Protein AF-A0A444WSZ4-F1 (afdb_monomer)

Mean predicted aligned error: 4.15 Å

Solvent-accessible surface area (backbone atoms only — not comparable to full-atom values): 16145 Å² total; per-residue (Å²): 95,62,51,36,8,45,66,21,65,94,57,74,26,43,64,73,84,38,78,19,34,27,55,51,40,69,52,50,44,38,52,78,72,63,44,93,48,74,51,36,47,55,89,43,96,71,46,46,79,76,51,47,77,52,33,65,36,58,83,41,76,51,19,6,58,45,83,70,22,17,71,91,50,80,92,46,42,26,46,66,55,33,51,52,52,46,52,54,50,54,56,48,39,26,72,76,57,34,64,67,53,29,46,47,42,36,42,61,71,40,73,48,78,44,81,57,41,56,26,35,40,59,47,29,62,63,27,78,81,77,22,52,69,56,50,75,76,41,53,72,67,58,50,44,50,51,45,53,57,51,43,51,53,54,55,50,56,44,40,76,69,44,46,20,35,36,41,39,35,44,36,44,49,59,9,47,28,23,27,42,18,40,79,67,72,47,56,81,91,45,55,39,64,69,51,31,51,51,28,53,54,42,37,53,55,47,54,53,49,41,51,52,46,42,78,71,34,90,84,37,44,56,24,42,31,36,40,25,63,51,49,47,49,43,38,75,45,20,60,84,76,68,27,80,36,38,40,47,22,28,24,1,40,78,38,76,41,63,58,4,15,73,46,79,62,36,60,84,41,35,72,51,94,61,50,76,25,22,35,23,23,24,21,78,29,48,8,30,51,37,25,54,57,52,29,48,36,37,42,72,34,54,64,85,39,9,24,89,50,18,51,52,61,60,62,73,104

pLDDT: mean 92.72, std 8.96, range [54.28, 98.94]

Sequence (317 aa):
MTPNGIDFKASGGNPTGRFTNGRTISDIVGEELGQPNYAVPFLAPNATGKAILSGVNYASGGGGILNATGNIFVNRLGMDIQIDYFNITRKEIDKLLGKSNGRELIMKRSIFSISVGSNDFLNNYLLPLVSVGARVNQSPDAFVDEMINHFRIQLTRLYEMDARKFVVSNVGPIGCIPYQRAINQLNEDECSDLANKLAVQYNGRLKDLLAELNDNLPGANFVLANVYDLVMELITNYAKYGLRTGSSACCGFGGQSQLAGIIPCGPTSSLCSDRYKHVFWDAYHPSEAANLILAKQLLDGDNRYVSPFNVRQLSAL

Structure (mmCIF, N/CA/C/O backbone):
data_AF-A0A444WSZ4-F1
#
_entry.id   AF-A0A444WSZ4-F1
#
loop_
_atom_site.group_PDB
_atom_site.id
_atom_site.type_symbol
_atom_site.label_atom_id
_atom_site.label_alt_id
_atom_site.label_comp_id
_atom_site.label_asym_id
_atom_site.label_entity_id
_atom_site.label_seq_id
_atom_site.pdbx_PDB_ins_code
_atom_site.Cartn_x
_atom_site.Cartn_y
_atom_site.Cartn_z
_atom_site.occupancy
_atom_site.B_iso_or_equiv
_atom_site.auth_seq_id
_atom_site.auth_comp_id
_atom_site.auth_asym_id
_atom_site.auth_atom_id
_atom_site.pdbx_PDB_model_num
ATOM 1 N N . MET A 1 1 ? -6.076 15.546 -20.524 1.00 59.09 1 MET A N 1
ATOM 2 C CA . MET A 1 1 ? -6.984 14.716 -19.700 1.00 59.09 1 MET A CA 1
ATOM 3 C C . MET A 1 1 ? -6.192 14.239 -18.508 1.00 59.09 1 MET A C 1
ATOM 5 O O . MET A 1 1 ? -5.069 13.814 -18.704 1.00 59.09 1 MET A O 1
ATOM 9 N N . THR A 1 2 ? -6.707 14.360 -17.297 1.00 80.38 2 THR A N 1
ATOM 10 C CA . THR A 1 2 ? -6.052 13.861 -16.083 1.00 80.38 2 THR A CA 1
ATOM 11 C C . THR A 1 2 ? -6.239 12.339 -16.015 1.00 80.38 2 THR A C 1
ATOM 13 O O . THR A 1 2 ? -7.363 11.875 -15.858 1.00 80.38 2 THR A O 1
ATOM 16 N N . PRO A 1 3 ? -5.170 11.555 -16.212 1.00 84.62 3 PRO A N 1
ATOM 17 C CA . PRO A 1 3 ? -5.288 10.139 -16.581 1.00 84.62 3 PRO A CA 1
ATOM 18 C C . PRO A 1 3 ? -5.644 9.225 -15.395 1.00 84.62 3 PRO A C 1
ATOM 20 O O . PRO A 1 3 ? -6.325 8.216 -15.546 1.00 84.62 3 PRO A O 1
ATOM 23 N N . ASN A 1 4 ? -5.218 9.603 -14.198 1.00 90.00 4 ASN A N 1
ATOM 24 C CA . ASN A 1 4 ? -5.410 8.851 -12.966 1.00 90.00 4 ASN A CA 1
ATOM 25 C C . ASN A 1 4 ? -6.881 8.848 -12.518 1.00 90.00 4 ASN A C 1
ATOM 27 O O . ASN A 1 4 ? -7.433 9.901 -12.192 1.00 90.00 4 ASN A O 1
ATOM 31 N N . GLY A 1 5 ? -7.500 7.665 -12.485 1.00 91.81 5 GLY A N 1
ATOM 32 C CA . GLY A 1 5 ? -8.922 7.468 -12.181 1.00 91.81 5 GLY A CA 1
ATOM 33 C C . GLY A 1 5 ? -9.874 7.585 -13.380 1.00 91.81 5 GLY A C 1
ATOM 34 O O . GLY A 1 5 ? -11.084 7.622 -13.175 1.00 91.81 5 GLY A O 1
ATOM 35 N N . ILE A 1 6 ? -9.365 7.625 -14.616 1.00 91.88 6 ILE A N 1
ATOM 36 C CA . ILE A 1 6 ? -10.172 7.728 -15.847 1.00 91.88 6 ILE A CA 1
ATOM 37 C C . ILE A 1 6 ? -11.256 6.643 -15.997 1.00 91.88 6 ILE A C 1
ATOM 39 O O . ILE A 1 6 ? -12.331 6.914 -16.525 1.00 91.88 6 ILE A O 1
ATOM 43 N N . ASP A 1 7 ? -10.994 5.428 -15.520 1.00 93.88 7 ASP A N 1
ATOM 44 C CA . ASP A 1 7 ? -11.919 4.291 -15.559 1.00 93.88 7 ASP A CA 1
ATOM 45 C C . ASP A 1 7 ? -12.723 4.141 -14.260 1.00 93.88 7 ASP A C 1
ATOM 47 O O . ASP A 1 7 ? -13.573 3.253 -14.140 1.00 93.88 7 ASP A O 1
ATOM 51 N N . PHE A 1 8 ? -12.493 5.010 -13.271 1.00 94.50 8 PHE A N 1
ATOM 52 C CA . PHE A 1 8 ? -13.176 4.933 -11.991 1.00 94.50 8 PHE A CA 1
ATOM 53 C C . PHE A 1 8 ? -14.619 5.437 -12.114 1.00 94.50 8 PHE A C 1
ATOM 55 O O . PHE A 1 8 ? -14.925 6.625 -12.001 1.00 94.50 8 PHE A O 1
ATOM 62 N N . LYS A 1 9 ? -15.543 4.499 -12.340 1.00 93.06 9 LYS A N 1
ATOM 63 C CA . LYS A 1 9 ? -16.964 4.795 -12.587 1.00 93.06 9 LYS A CA 1
ATOM 64 C C . LYS A 1 9 ? -17.616 5.628 -11.486 1.00 93.06 9 LYS A C 1
ATOM 66 O O . LYS A 1 9 ? -18.437 6.486 -11.793 1.00 93.06 9 LYS A O 1
ATOM 71 N N . ALA A 1 10 ? -17.239 5.415 -10.227 1.00 90.81 10 ALA A N 1
ATOM 72 C CA . ALA A 1 10 ? -17.842 6.112 -9.094 1.00 90.81 10 ALA A CA 1
ATOM 73 C C . ALA A 1 10 ? -17.547 7.622 -9.066 1.00 90.81 10 ALA A C 1
ATOM 75 O O . ALA A 1 10 ? -18.310 8.376 -8.470 1.00 90.81 10 ALA A O 1
ATOM 76 N N . SER A 1 11 ? -16.483 8.080 -9.734 1.00 89.81 11 SER A N 1
ATOM 77 C CA . SER A 1 11 ? -16.218 9.509 -9.943 1.00 89.81 11 SER A CA 1
ATOM 78 C C . SER A 1 11 ? -16.695 10.020 -11.306 1.00 89.81 11 SER A C 1
ATOM 80 O O . SER A 1 11 ? -16.453 11.181 -11.640 1.00 89.81 11 SER A O 1
ATOM 82 N N . GLY A 1 12 ? -17.332 9.173 -12.122 1.00 90.75 12 GLY A N 1
ATOM 83 C CA . GLY A 1 12 ? -17.631 9.473 -13.524 1.00 90.75 12 GLY A CA 1
ATOM 84 C C . GLY A 1 12 ? -16.373 9.622 -14.386 1.00 90.75 12 GLY A C 1
ATOM 85 O O . GLY A 1 12 ? -16.395 10.371 -15.357 1.00 90.75 12 GLY A O 1
ATOM 86 N N . GLY A 1 13 ? -15.266 8.971 -14.005 1.00 86.44 13 GLY A N 1
ATOM 87 C CA . GLY A 1 13 ? -13.965 9.122 -14.664 1.00 86.44 13 GLY A CA 1
ATOM 88 C C . GLY A 1 13 ? -13.220 10.411 -14.298 1.00 86.44 13 GLY A C 1
ATOM 89 O O . GLY A 1 13 ? -12.195 10.725 -14.903 1.00 86.44 13 GLY A O 1
ATOM 90 N N . ASN A 1 14 ? -13.713 11.174 -13.312 1.00 86.25 14 ASN A N 1
ATOM 91 C CA . ASN A 1 14 ? -12.990 12.331 -12.797 1.00 86.25 14 ASN A CA 1
ATOM 92 C C . ASN A 1 14 ? -11.816 11.891 -11.912 1.00 86.25 14 ASN A C 1
ATOM 94 O O . ASN A 1 14 ? -11.939 10.913 -11.165 1.00 86.25 14 ASN A O 1
ATOM 98 N N . PRO A 1 15 ? -10.700 12.635 -11.911 1.00 79.00 15 PRO A N 1
ATOM 99 C CA . PRO A 1 15 ? -9.553 12.298 -11.084 1.00 79.00 15 PRO A CA 1
ATOM 100 C C . PRO A 1 15 ? -9.886 12.408 -9.610 1.00 79.00 15 PRO A C 1
ATOM 102 O O . PRO A 1 15 ? -10.402 13.421 -9.143 1.00 79.00 15 PRO A O 1
ATOM 105 N N . THR A 1 16 ? -9.502 11.383 -8.864 1.00 77.62 16 THR A N 1
ATOM 106 C CA . THR A 1 16 ? -9.697 11.332 -7.412 1.00 77.62 16 THR A CA 1
ATOM 107 C C . THR A 1 16 ? -8.378 11.248 -6.646 1.00 77.62 16 THR A C 1
ATOM 109 O O . THR A 1 16 ? -8.384 10.910 -5.469 1.00 77.62 16 THR A O 1
ATOM 112 N N . GLY A 1 17 ? -7.239 11.441 -7.321 1.00 78.94 17 GLY A N 1
ATOM 113 C CA . GLY A 1 17 ? -5.908 11.227 -6.737 1.00 78.94 17 GLY A CA 1
ATOM 114 C C . GLY A 1 17 ? -5.477 9.756 -6.626 1.00 78.94 17 GLY A C 1
ATOM 115 O O . GLY A 1 17 ? -4.490 9.464 -5.961 1.00 78.94 17 GLY A O 1
ATOM 116 N N . ARG A 1 18 ? -6.192 8.821 -7.272 1.00 89.44 18 ARG A N 1
ATOM 117 C CA . ARG A 1 18 ? -5.818 7.397 -7.339 1.00 89.44 18 ARG A CA 1
ATOM 118 C C . ARG A 1 18 ? -4.717 7.193 -8.372 1.00 89.44 18 ARG A C 1
ATOM 120 O O . ARG A 1 18 ? -4.946 7.450 -9.546 1.00 89.44 18 ARG A O 1
ATOM 127 N N . PHE A 1 19 ? -3.558 6.690 -7.967 1.00 91.75 19 PHE A N 1
ATOM 128 C CA . PHE A 1 19 ? -2.465 6.375 -8.889 1.00 91.75 19 PHE A CA 1
ATOM 129 C C . PHE A 1 19 ? -2.689 5.028 -9.593 1.00 91.75 19 PHE A C 1
ATOM 131 O O . PHE A 1 19 ? -2.013 4.044 -9.338 1.00 91.75 19 PHE A O 1
ATOM 138 N N . THR A 1 20 ? -3.730 4.966 -10.415 1.00 94.75 20 THR A N 1
ATOM 139 C CA . THR A 1 20 ? -4.095 3.852 -11.298 1.00 94.75 20 THR A CA 1
ATOM 140 C C . THR A 1 20 ? -5.169 4.365 -12.271 1.00 94.75 20 THR A C 1
ATOM 142 O O . THR A 1 20 ? -5.668 5.484 -12.108 1.00 94.75 20 THR A O 1
ATOM 145 N N . ASN A 1 21 ? -5.568 3.588 -13.277 1.00 94.75 21 ASN A N 1
ATOM 146 C CA . ASN A 1 21 ? -6.660 3.988 -14.168 1.00 94.75 21 ASN A CA 1
ATOM 147 C C . ASN A 1 21 ? -8.042 3.910 -13.506 1.00 94.75 21 ASN A C 1
ATOM 149 O O . ASN A 1 21 ? -8.902 4.704 -13.863 1.00 94.75 21 ASN A O 1
ATOM 153 N N . GLY A 1 22 ? -8.265 3.011 -12.544 1.00 95.69 22 GLY A N 1
ATOM 154 C CA . GLY A 1 22 ? -9.577 2.788 -11.923 1.00 95.69 22 GLY A CA 1
ATOM 155 C C . GLY A 1 22 ? -9.511 2.613 -10.405 1.00 95.69 22 GLY A C 1
ATOM 156 O O . GLY A 1 22 ? -9.053 3.507 -9.691 1.00 95.69 22 GLY A O 1
ATOM 157 N N . ARG A 1 23 ? -9.999 1.475 -9.901 1.00 96.69 23 ARG A N 1
ATOM 158 C CA . ARG A 1 23 ? -9.969 1.132 -8.471 1.00 96.69 23 ARG A CA 1
ATOM 159 C C . ARG A 1 23 ? -8.580 0.698 -7.996 1.00 96.69 23 ARG A C 1
ATOM 161 O O . ARG A 1 23 ? -7.842 -0.001 -8.696 1.00 96.69 23 ARG A O 1
ATOM 168 N N . THR A 1 24 ? -8.247 1.085 -6.768 1.00 96.62 24 THR A N 1
ATOM 169 C CA . THR A 1 24 ? -7.095 0.553 -6.025 1.00 96.62 24 THR A CA 1
ATOM 170 C C . THR A 1 24 ? -7.427 -0.810 -5.413 1.00 96.62 24 THR A C 1
ATOM 172 O O . THR A 1 24 ? -8.594 -1.189 -5.329 1.00 96.62 24 THR A O 1
ATOM 175 N N . ILE A 1 25 ? -6.418 -1.540 -4.928 1.00 96.94 25 ILE A N 1
ATOM 176 C CA . ILE A 1 25 ? -6.630 -2.801 -4.194 1.00 96.94 25 ILE A CA 1
ATOM 177 C C . ILE A 1 25 ? -7.571 -2.586 -2.999 1.00 96.94 25 ILE A C 1
ATOM 179 O O . ILE A 1 25 ? -8.509 -3.357 -2.824 1.00 96.94 25 ILE A O 1
ATOM 183 N N . SER A 1 26 ? -7.372 -1.520 -2.217 1.00 95.44 26 SER A N 1
ATOM 184 C CA . SER A 1 26 ? -8.215 -1.212 -1.054 1.00 95.44 26 SER A CA 1
ATOM 185 C C . SER A 1 26 ? -9.669 -0.926 -1.432 1.00 95.44 26 SER A C 1
ATOM 187 O O . SER A 1 26 ? -10.569 -1.325 -0.700 1.00 95.44 26 SER A O 1
ATOM 189 N N . ASP A 1 27 ? -9.906 -0.269 -2.574 1.00 96.00 27 ASP A N 1
ATOM 190 C CA . ASP A 1 27 ? -11.264 -0.042 -3.083 1.00 96.00 27 ASP A CA 1
ATOM 191 C C . ASP A 1 27 ? -11.960 -1.373 -3.396 1.00 96.00 27 ASP A C 1
ATOM 193 O O . ASP A 1 27 ? -13.090 -1.592 -2.970 1.00 96.00 27 ASP A O 1
ATOM 197 N N . ILE A 1 28 ? -11.266 -2.274 -4.100 1.00 97.88 28 ILE A N 1
ATOM 198 C CA . ILE A 1 28 ? -11.796 -3.585 -4.507 1.00 97.88 28 ILE A CA 1
ATOM 199 C C . ILE A 1 28 ? -12.041 -4.466 -3.281 1.00 97.88 28 ILE A C 1
ATOM 201 O O . ILE A 1 28 ? -13.096 -5.076 -3.161 1.00 97.88 28 ILE A O 1
ATOM 205 N N . VAL A 1 29 ? -11.098 -4.507 -2.335 1.00 97.31 29 VAL A N 1
ATOM 206 C CA . VAL A 1 29 ? -11.271 -5.238 -1.072 1.00 97.31 29 VAL A CA 1
ATOM 207 C C . VAL A 1 29 ? -12.473 -4.700 -0.293 1.00 97.31 29 VAL A C 1
ATOM 209 O O . VAL A 1 29 ? -13.266 -5.488 0.212 1.00 97.31 29 VAL A O 1
ATOM 212 N N . GLY A 1 30 ? -12.642 -3.376 -0.216 1.00 95.94 30 GLY A N 1
ATOM 213 C CA . GLY A 1 30 ? -13.800 -2.755 0.429 1.00 95.94 30 GLY A CA 1
ATOM 214 C C . GLY A 1 30 ? -15.127 -3.181 -0.203 1.00 95.94 30 GLY A C 1
ATOM 215 O O . GLY A 1 30 ? -16.030 -3.612 0.513 1.00 95.94 30 GLY A O 1
ATOM 216 N N . GLU A 1 31 ? -15.228 -3.122 -1.535 1.00 95.94 31 GLU A N 1
ATOM 217 C CA . GLU A 1 31 ? -16.406 -3.583 -2.288 1.00 95.94 31 GLU A CA 1
ATOM 218 C C . GLU A 1 31 ? -16.728 -5.056 -2.011 1.00 95.94 31 GLU A C 1
ATOM 220 O O . GLU A 1 31 ? -17.862 -5.403 -1.683 1.00 95.94 31 GLU A O 1
ATOM 225 N N . GLU A 1 32 ? -15.719 -5.920 -2.095 1.00 97.25 32 GLU A N 1
ATOM 226 C CA . GLU A 1 32 ? -15.853 -7.372 -1.937 1.00 97.25 32 GLU A CA 1
ATOM 227 C C . GLU A 1 32 ? -16.199 -7.802 -0.504 1.00 97.25 32 GLU A C 1
ATOM 229 O O . GLU A 1 32 ? -16.754 -8.885 -0.288 1.00 97.25 32 GLU A O 1
ATOM 234 N N . LEU A 1 33 ? -15.890 -6.960 0.485 1.00 96.25 33 LEU A N 1
ATOM 235 C CA . LEU A 1 33 ? -16.317 -7.120 1.877 1.00 96.25 33 LEU A CA 1
ATOM 236 C C . LEU A 1 33 ? -17.672 -6.450 2.170 1.00 96.25 33 LEU A C 1
ATOM 238 O O . LEU A 1 33 ? -18.134 -6.478 3.310 1.00 96.25 33 LEU A O 1
ATOM 242 N N . GLY A 1 34 ? -18.324 -5.865 1.162 1.00 94.19 34 GLY A N 1
ATOM 243 C CA . GLY A 1 34 ? -19.658 -5.281 1.282 1.00 94.19 34 GLY A CA 1
ATOM 244 C C . GLY A 1 34 ? -19.683 -3.868 1.866 1.00 94.19 34 GLY A C 1
ATOM 245 O O . GLY A 1 34 ? -20.699 -3.473 2.443 1.00 94.19 34 GLY A O 1
ATOM 246 N N . GLN A 1 35 ? -18.599 -3.090 1.745 1.00 92.44 35 GLN A N 1
ATOM 247 C CA . GLN A 1 35 ? -18.645 -1.674 2.112 1.00 92.44 35 GLN A CA 1
ATOM 248 C C . GLN A 1 35 ? -19.666 -0.935 1.233 1.00 92.44 35 GLN A C 1
ATOM 250 O O . GLN A 1 35 ? -19.606 -1.028 0.007 1.00 92.44 35 GLN A O 1
ATOM 255 N N . PRO A 1 36 ? -20.594 -0.163 1.829 1.00 89.31 36 PRO A N 1
ATOM 256 C CA . PRO A 1 36 ? -21.647 0.507 1.068 1.00 89.31 36 PRO A CA 1
ATOM 257 C C . PRO A 1 36 ? -21.117 1.671 0.224 1.00 89.31 36 PRO A C 1
ATOM 259 O O . PRO A 1 36 ? -21.747 2.055 -0.754 1.00 89.31 36 PRO A O 1
ATOM 262 N N . ASN A 1 37 ? -19.982 2.254 0.622 1.00 91.50 37 ASN A N 1
ATOM 263 C CA . ASN A 1 37 ? -19.326 3.368 -0.050 1.00 91.50 37 ASN A CA 1
ATOM 264 C C . ASN A 1 37 ? -17.809 3.195 0.055 1.00 91.50 37 ASN A C 1
ATOM 266 O O . ASN A 1 37 ? -17.323 2.637 1.039 1.00 91.50 37 ASN A O 1
ATOM 270 N N . TYR A 1 38 ? -17.062 3.744 -0.904 1.00 92.44 38 TYR A N 1
ATOM 271 C CA . TYR A 1 38 ? -15.606 3.824 -0.796 1.00 92.44 38 TYR A CA 1
ATOM 272 C C . TYR A 1 38 ? -15.181 4.691 0.387 1.00 92.44 38 TYR A C 1
ATOM 274 O O . TYR A 1 38 ? -15.817 5.702 0.698 1.00 92.44 38 TYR A O 1
ATOM 282 N N . ALA A 1 39 ? -14.038 4.342 0.974 1.00 93.69 39 ALA A N 1
ATOM 283 C CA . ALA A 1 39 ? -13.399 5.153 1.994 1.00 93.69 39 ALA A CA 1
ATOM 284 C C . ALA A 1 39 ? -13.134 6.578 1.477 1.00 93.69 39 ALA A C 1
ATOM 286 O O . ALA A 1 39 ? -12.477 6.781 0.449 1.00 93.69 39 ALA A O 1
ATOM 287 N N . VAL A 1 40 ? -13.642 7.573 2.203 1.00 93.94 40 VAL A N 1
ATOM 288 C CA . VAL A 1 40 ? -13.468 8.985 1.841 1.00 93.94 40 VAL A CA 1
ATOM 289 C C . VAL A 1 40 ? -12.032 9.430 2.132 1.00 93.94 40 VAL A C 1
ATOM 291 O O . VAL A 1 40 ? -11.512 9.104 3.200 1.00 93.94 40 VAL A O 1
ATOM 294 N N . PRO A 1 41 ? -11.353 10.165 1.233 1.00 94.31 41 PRO A N 1
ATOM 295 C CA . PRO A 1 41 ? -10.043 10.732 1.545 1.00 94.31 41 PRO A CA 1
ATOM 296 C C . PRO A 1 41 ? -10.158 11.684 2.735 1.00 94.31 41 PRO A C 1
ATOM 298 O O . PRO A 1 41 ? -11.009 12.565 2.712 1.00 94.31 41 PRO A O 1
ATOM 301 N N . PHE A 1 42 ? -9.308 11.546 3.753 1.00 95.81 42 PHE A N 1
ATOM 302 C CA . PHE A 1 42 ? -9.436 12.314 5.000 1.00 95.81 42 PHE A CA 1
ATOM 303 C C . PHE A 1 42 ? -9.479 13.839 4.794 1.00 95.81 42 PHE A C 1
ATOM 305 O O . PHE A 1 42 ? -10.220 14.538 5.475 1.00 95.81 42 PHE A O 1
ATOM 312 N N . LEU A 1 43 ? -8.705 14.361 3.838 1.00 94.50 43 LEU A N 1
ATOM 313 C CA . LEU A 1 43 ? -8.657 15.797 3.534 1.00 94.50 43 LEU A CA 1
ATOM 314 C C . LEU A 1 43 ? -9.784 16.273 2.602 1.00 94.50 43 LEU A C 1
ATOM 316 O O . LEU A 1 43 ? -9.827 17.449 2.241 1.00 94.50 43 LEU A O 1
ATOM 320 N N . ALA A 1 44 ? -10.687 15.386 2.177 1.00 92.12 44 ALA A N 1
ATOM 321 C CA . ALA A 1 44 ? -11.830 15.784 1.373 1.00 92.12 44 ALA A CA 1
ATOM 322 C C . ALA A 1 44 ? -12.839 16.572 2.234 1.00 92.12 44 ALA A C 1
ATOM 324 O O . ALA A 1 44 ? -13.100 16.187 3.375 1.00 92.12 44 ALA A O 1
ATOM 325 N N . PRO A 1 45 ? -13.487 17.625 1.700 1.00 90.50 45 PRO A N 1
ATOM 326 C CA . PRO A 1 45 ? -14.461 18.419 2.460 1.00 90.50 45 PRO A CA 1
ATOM 327 C C . PRO A 1 45 ? -15.631 17.605 3.040 1.00 90.50 45 PRO A C 1
ATOM 329 O O . PRO A 1 45 ? -16.251 18.008 4.020 1.00 90.50 45 PRO A O 1
ATOM 332 N N . ASN A 1 46 ? -15.941 16.456 2.436 1.00 89.94 46 ASN A N 1
ATOM 333 C CA . ASN A 1 46 ? -17.011 15.553 2.851 1.00 89.94 46 ASN A CA 1
ATOM 334 C C . ASN A 1 46 ? -16.554 14.430 3.805 1.00 89.94 46 ASN A C 1
ATOM 336 O O . ASN A 1 46 ? -17.366 13.569 4.142 1.00 89.94 46 ASN A O 1
ATOM 340 N N . ALA A 1 47 ? -15.300 14.425 4.268 1.00 93.06 47 ALA A N 1
ATOM 341 C CA . ALA A 1 47 ? -14.775 13.440 5.216 1.00 93.06 47 ALA A CA 1
ATOM 342 C C . ALA A 1 47 ? -15.171 13.748 6.674 1.00 93.06 47 ALA A C 1
ATOM 344 O O . ALA A 1 47 ? -14.333 13.837 7.568 1.00 93.06 47 ALA A O 1
ATOM 345 N N . THR A 1 48 ? -16.467 13.949 6.921 1.00 91.31 48 THR A N 1
ATOM 346 C CA . THR A 1 48 ? -17.007 14.354 8.229 1.00 91.31 48 THR A CA 1
ATOM 347 C C . THR A 1 48 ? -18.329 13.648 8.545 1.00 91.31 48 THR A C 1
ATOM 349 O O . THR A 1 48 ? -18.954 13.021 7.684 1.00 91.31 48 THR A O 1
ATOM 352 N N . GLY A 1 49 ? -18.770 13.726 9.806 1.00 93.81 49 GLY A N 1
ATOM 353 C CA . GLY A 1 49 ? -20.050 13.166 10.240 1.00 93.81 49 GLY A CA 1
ATOM 354 C C . GLY A 1 49 ? -20.173 11.668 9.946 1.00 93.81 49 GLY A C 1
ATOM 355 O O . GLY A 1 49 ? -19.213 10.915 10.067 1.00 93.81 49 GLY A O 1
ATOM 356 N N . LYS A 1 50 ? -21.360 11.214 9.524 1.00 94.62 50 LYS A N 1
ATOM 357 C CA . LYS A 1 50 ? -21.617 9.785 9.259 1.00 94.62 50 LYS A CA 1
ATOM 358 C C . LYS A 1 50 ? -20.789 9.199 8.106 1.00 94.62 50 LYS A C 1
ATOM 360 O O . LYS A 1 50 ? -20.680 7.979 8.035 1.00 94.62 50 LYS A O 1
ATOM 365 N N . ALA A 1 51 ? -20.200 10.022 7.232 1.00 94.25 51 ALA A N 1
ATOM 366 C CA . ALA A 1 51 ? -19.398 9.530 6.111 1.00 94.25 51 ALA A CA 1
ATOM 367 C C . ALA A 1 51 ? -18.185 8.717 6.592 1.00 94.25 51 ALA A C 1
ATOM 369 O O . ALA A 1 51 ? -17.899 7.657 6.041 1.00 94.25 51 ALA A O 1
ATOM 370 N N . ILE A 1 52 ? -17.545 9.144 7.689 1.00 95.94 52 ILE A N 1
ATOM 371 C CA . ILE A 1 52 ? -16.353 8.475 8.238 1.00 95.94 52 ILE A CA 1
ATOM 372 C C . ILE A 1 52 ? -16.652 7.061 8.762 1.00 95.94 52 ILE A C 1
ATOM 374 O O . ILE A 1 52 ? -15.748 6.239 8.877 1.00 95.94 52 ILE A O 1
ATOM 378 N N . LEU A 1 53 ? -17.925 6.754 9.045 1.00 95.44 53 LEU A N 1
ATOM 379 C CA . LEU A 1 53 ? -18.361 5.433 9.509 1.00 95.44 53 LEU A CA 1
ATOM 380 C C . LEU A 1 53 ? -18.355 4.381 8.390 1.00 95.44 53 LEU A C 1
ATOM 382 O O . LEU A 1 53 ? -18.407 3.192 8.686 1.00 95.44 53 LEU A O 1
ATOM 386 N N . SER A 1 54 ? -18.282 4.805 7.121 1.00 92.75 54 SER A N 1
ATOM 387 C CA . SER A 1 54 ? -18.102 3.906 5.968 1.00 92.75 54 SER A CA 1
ATOM 388 C C . SER A 1 54 ? -16.625 3.645 5.639 1.00 92.75 54 SER A C 1
ATOM 390 O O . SER A 1 54 ? -16.335 2.878 4.729 1.00 92.75 54 SER A O 1
ATOM 392 N N . GLY A 1 55 ? -15.693 4.254 6.379 1.00 95.31 55 GLY A N 1
ATOM 393 C CA . GLY A 1 55 ? -14.253 4.153 6.151 1.00 95.31 55 GLY A CA 1
ATOM 394 C C . GLY A 1 55 ? -13.632 5.477 5.708 1.00 95.31 55 GLY A C 1
ATOM 395 O O . GLY A 1 55 ? -14.285 6.333 5.111 1.00 95.31 55 GLY A O 1
ATOM 396 N N . VAL A 1 56 ? -12.342 5.638 6.001 1.00 97.25 56 VAL A N 1
ATOM 397 C CA . VAL A 1 56 ? -11.559 6.837 5.679 1.00 97.25 56 VAL A CA 1
ATOM 398 C C . VAL A 1 56 ? -10.207 6.413 5.118 1.00 97.25 56 VAL A C 1
ATOM 400 O O . VAL A 1 56 ? -9.576 5.494 5.639 1.00 97.25 56 VAL A O 1
ATOM 403 N N . ASN A 1 57 ? -9.772 7.073 4.049 1.00 96.69 57 ASN A N 1
ATOM 404 C CA . ASN A 1 57 ? -8.486 6.848 3.410 1.00 96.69 57 ASN A CA 1
ATOM 405 C C . ASN A 1 57 ? -7.504 7.964 3.794 1.00 96.69 57 ASN A C 1
ATOM 407 O O . ASN A 1 57 ? -7.718 9.134 3.471 1.00 96.69 57 ASN A O 1
ATOM 411 N N . TYR A 1 58 ? -6.423 7.585 4.473 1.00 97.25 58 TYR A N 1
ATOM 412 C CA . TYR A 1 58 ? -5.354 8.489 4.906 1.00 97.25 58 TYR A CA 1
ATOM 413 C C . TYR A 1 58 ? -4.125 8.444 3.992 1.00 97.25 58 TYR A C 1
ATOM 415 O O . TYR A 1 58 ? -3.198 9.227 4.186 1.00 97.25 58 TYR A O 1
ATOM 423 N N . ALA A 1 59 ? -4.098 7.533 3.015 1.00 95.50 59 ALA A N 1
ATOM 424 C CA . ALA A 1 59 ? -2.938 7.301 2.171 1.00 95.50 59 ALA A CA 1
ATOM 425 C C . ALA A 1 59 ? -2.571 8.553 1.363 1.00 95.50 59 ALA A C 1
ATOM 427 O O . ALA A 1 59 ? -3.429 9.282 0.861 1.00 95.50 59 ALA A O 1
ATOM 428 N N . SER A 1 60 ? -1.268 8.772 1.201 1.00 93.38 60 SER A N 1
ATOM 429 C CA . SER A 1 60 ? -0.713 9.903 0.465 1.00 93.38 60 SER A CA 1
ATOM 430 C C . SER A 1 60 ? 0.394 9.429 -0.469 1.00 93.38 60 SER A C 1
ATOM 432 O O . SER A 1 60 ? 1.317 8.728 -0.049 1.00 93.38 60 SER A O 1
ATOM 434 N N . GLY A 1 61 ? 0.302 9.816 -1.743 1.00 90.88 61 GLY A N 1
ATOM 435 C CA . GLY A 1 61 ? 1.360 9.567 -2.720 1.00 90.88 61 GLY A CA 1
ATOM 436 C C . GLY A 1 61 ? 2.679 10.205 -2.276 1.00 90.88 61 GLY A C 1
ATOM 437 O O . GLY A 1 61 ? 2.694 11.308 -1.734 1.00 90.88 61 GLY A O 1
ATOM 438 N N . GLY A 1 62 ? 3.788 9.492 -2.469 1.00 89.69 62 GLY A N 1
ATOM 439 C CA . GLY A 1 62 ? 5.117 9.936 -2.035 1.00 89.69 62 GLY A CA 1
ATOM 440 C C . GLY A 1 62 ? 5.375 9.844 -0.524 1.00 89.69 62 GLY A C 1
ATOM 441 O O . GLY A 1 62 ? 6.516 10.016 -0.107 1.00 89.69 62 GLY A O 1
ATOM 442 N N . GLY A 1 63 ? 4.363 9.544 0.300 1.00 93.81 63 GLY A N 1
ATOM 443 C CA . GLY A 1 63 ? 4.538 9.290 1.730 1.00 93.81 63 GLY A CA 1
ATOM 444 C C . GLY A 1 63 ? 5.290 7.984 2.006 1.00 93.81 63 GLY A C 1
ATOM 445 O O . GLY A 1 63 ? 5.232 7.041 1.212 1.00 93.81 63 GLY A O 1
ATOM 446 N N . GLY A 1 64 ? 5.982 7.928 3.141 1.00 96.00 64 GLY A N 1
ATOM 447 C CA . GLY A 1 64 ? 6.726 6.753 3.594 1.00 96.00 64 GLY A CA 1
ATOM 448 C C . GLY A 1 64 ? 6.583 6.497 5.086 1.00 96.00 64 GLY A C 1
ATOM 449 O O . GLY A 1 64 ? 5.886 7.235 5.792 1.00 96.00 64 GLY A O 1
ATOM 450 N N . ILE A 1 65 ? 7.261 5.444 5.534 1.00 98.31 65 ILE A N 1
ATOM 451 C CA . ILE A 1 65 ? 7.401 5.089 6.950 1.00 98.31 65 ILE A CA 1
ATOM 452 C C . ILE A 1 65 ? 8.216 6.170 7.653 1.00 98.31 65 ILE A C 1
ATOM 454 O O . ILE A 1 65 ? 7.783 6.708 8.673 1.00 98.31 65 ILE A O 1
ATOM 458 N N . LEU A 1 66 ? 9.367 6.521 7.076 1.00 96.25 66 LEU A N 1
ATOM 459 C CA . LEU A 1 66 ? 10.273 7.518 7.622 1.00 96.25 66 LEU A CA 1
ATOM 460 C C . LEU A 1 66 ? 9.787 8.926 7.297 1.00 96.25 66 LEU A C 1
ATOM 462 O O . LEU A 1 66 ? 9.350 9.233 6.185 1.00 96.25 66 LEU A O 1
ATOM 466 N N . ASN A 1 67 ? 9.966 9.837 8.251 1.00 92.25 67 ASN A N 1
ATOM 467 C CA . ASN A 1 67 ? 9.562 11.227 8.071 1.00 92.25 67 ASN A CA 1
ATOM 468 C C . ASN A 1 67 ? 10.375 11.970 7.012 1.00 92.25 67 ASN A C 1
ATOM 470 O O . ASN A 1 67 ? 9.895 12.985 6.525 1.00 92.25 67 ASN A O 1
ATOM 474 N N . ALA A 1 68 ? 11.560 11.491 6.629 1.00 88.19 68 ALA A N 1
ATOM 475 C CA . ALA A 1 68 ? 12.348 12.076 5.544 1.00 88.19 68 ALA A CA 1
ATOM 476 C C . ALA A 1 68 ? 11.870 11.652 4.140 1.00 88.19 68 ALA A C 1
ATOM 478 O O . ALA A 1 68 ? 12.253 12.256 3.136 1.00 88.19 68 ALA A O 1
ATOM 479 N N . THR A 1 69 ? 11.039 10.613 4.049 1.00 89.81 69 THR A N 1
ATOM 480 C CA . THR A 1 69 ? 10.675 10.015 2.767 1.00 89.81 69 THR A CA 1
ATOM 481 C C . THR A 1 69 ? 9.831 10.951 1.913 1.00 89.81 69 THR A C 1
ATOM 483 O O . THR A 1 69 ? 8.878 11.566 2.393 1.00 89.81 69 THR A O 1
ATOM 486 N N . GLY A 1 70 ? 10.185 11.055 0.627 1.00 83.06 70 GLY A N 1
ATOM 487 C CA . GLY A 1 70 ? 9.435 11.849 -0.340 1.00 83.06 70 GLY A CA 1
ATOM 488 C C . GLY A 1 70 ? 9.561 13.359 -0.147 1.00 83.06 70 GLY A C 1
ATOM 489 O O . GLY A 1 70 ? 8.742 14.090 -0.687 1.00 83.06 70 GLY A O 1
ATOM 490 N N . ASN A 1 71 ? 10.574 13.851 0.579 1.00 83.56 71 ASN A N 1
ATOM 491 C CA . ASN A 1 71 ? 10.804 15.287 0.812 1.00 83.56 71 ASN A CA 1
ATOM 492 C C . ASN A 1 71 ? 10.938 16.139 -0.464 1.00 83.56 71 ASN A C 1
ATOM 494 O O . ASN A 1 71 ? 10.797 17.356 -0.399 1.00 83.56 71 ASN A O 1
ATOM 498 N N . ILE A 1 72 ? 11.191 15.515 -1.617 1.00 81.38 72 ILE A N 1
ATOM 499 C CA . ILE A 1 72 ? 11.195 16.184 -2.925 1.00 81.38 72 ILE A CA 1
ATOM 500 C C . ILE A 1 72 ? 9.790 16.556 -3.423 1.00 81.38 72 ILE A C 1
ATOM 502 O O . ILE A 1 72 ? 9.658 17.359 -4.344 1.00 81.38 72 ILE A O 1
ATOM 506 N N . PHE A 1 73 ? 8.741 15.964 -2.848 1.00 82.50 73 PHE A N 1
ATOM 507 C CA . PHE A 1 73 ? 7.357 16.209 -3.226 1.00 82.50 73 PHE A CA 1
ATOM 508 C C . PHE A 1 73 ? 6.701 17.228 -2.299 1.00 82.50 73 PHE A C 1
ATOM 510 O O . PHE A 1 73 ? 6.910 17.243 -1.086 1.00 82.50 73 PHE A O 1
ATOM 517 N N . VAL A 1 74 ? 5.833 18.052 -2.879 1.00 79.38 74 VAL A N 1
ATOM 518 C CA . VAL A 1 74 ? 5.012 19.010 -2.135 1.00 79.38 74 VAL A CA 1
ATOM 519 C C . VAL A 1 74 ? 3.826 18.278 -1.501 1.00 79.38 74 VAL A C 1
ATOM 521 O O . VAL A 1 74 ? 3.240 17.396 -2.124 1.00 79.38 74 VAL A O 1
ATOM 524 N N . ASN A 1 75 ? 3.436 18.667 -0.283 1.00 83.31 75 ASN A N 1
ATOM 525 C CA . ASN A 1 75 ? 2.224 18.190 0.403 1.00 83.31 75 ASN A CA 1
ATOM 526 C C . ASN A 1 75 ? 2.123 16.660 0.594 1.00 83.31 75 ASN A C 1
ATOM 528 O O . ASN A 1 75 ? 1.021 16.122 0.722 1.00 83.31 75 ASN A O 1
ATOM 532 N N . ARG A 1 76 ? 3.256 15.947 0.642 1.00 88.25 76 ARG A N 1
ATOM 533 C CA . ARG A 1 76 ? 3.292 14.519 0.993 1.00 88.25 76 ARG A CA 1
ATOM 534 C C . ARG A 1 76 ? 3.014 14.318 2.482 1.00 88.25 76 ARG A C 1
ATOM 536 O O . ARG A 1 76 ? 3.551 15.038 3.322 1.00 88.25 76 ARG A O 1
ATOM 543 N N . LEU A 1 77 ? 2.234 13.294 2.817 1.00 94.12 77 LEU A N 1
ATOM 544 C CA . LEU A 1 77 ? 1.933 12.939 4.206 1.00 94.12 77 LEU A CA 1
ATOM 545 C C . LEU A 1 77 ? 2.673 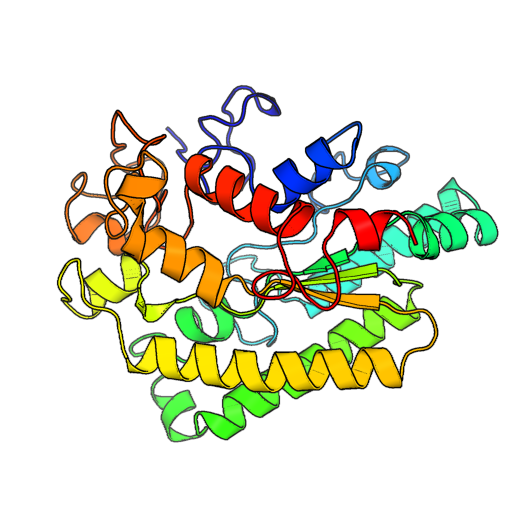11.649 4.567 1.00 94.12 77 LEU A C 1
ATOM 547 O O . LEU A 1 77 ? 2.352 10.578 4.050 1.00 94.12 77 LEU A O 1
ATOM 551 N N . GLY A 1 78 ? 3.676 11.750 5.444 1.00 96.19 78 GLY A N 1
ATOM 552 C CA . GLY A 1 78 ? 4.324 10.572 6.034 1.00 96.19 78 GLY A CA 1
ATOM 553 C C . GLY A 1 78 ? 3.363 9.799 6.938 1.00 96.19 78 GLY A C 1
ATOM 554 O O . GLY A 1 78 ? 2.356 10.352 7.386 1.00 96.19 78 GLY A O 1
ATOM 555 N N . MET A 1 79 ? 3.666 8.532 7.216 1.00 97.69 79 MET A N 1
ATOM 556 C CA . MET A 1 79 ? 2.754 7.660 7.959 1.00 97.69 79 MET A CA 1
ATOM 557 C C . MET A 1 79 ? 2.417 8.182 9.365 1.00 97.69 79 MET A C 1
ATOM 559 O O . MET A 1 79 ? 1.275 8.033 9.794 1.00 97.69 79 MET A O 1
ATOM 563 N N . ASP A 1 80 ? 3.330 8.883 10.045 1.00 98.12 80 ASP A N 1
ATOM 564 C CA . ASP A 1 80 ? 3.020 9.511 11.338 1.00 98.12 80 ASP A CA 1
ATOM 565 C C . ASP A 1 80 ? 1.859 10.509 11.244 1.00 98.12 80 ASP A C 1
ATOM 567 O O . ASP A 1 80 ? 0.948 10.467 12.070 1.00 98.12 80 ASP A O 1
ATOM 571 N N . ILE A 1 81 ? 1.840 11.341 10.196 1.00 98.06 81 ILE A N 1
ATOM 572 C CA . ILE A 1 81 ? 0.767 12.316 9.953 1.00 98.06 81 ILE A CA 1
ATOM 573 C C . ILE A 1 81 ? -0.540 11.595 9.603 1.00 98.06 81 ILE A C 1
ATOM 575 O O . ILE A 1 81 ? -1.615 11.987 10.054 1.00 98.06 81 ILE A O 1
ATOM 579 N N . GLN A 1 82 ? -0.464 10.512 8.825 1.00 98.44 82 GLN A N 1
ATOM 580 C CA . GLN A 1 82 ? -1.638 9.700 8.488 1.00 98.44 82 GLN A CA 1
ATOM 581 C C . GLN A 1 82 ? -2.266 9.076 9.748 1.00 98.44 82 GLN A C 1
ATOM 583 O O . GLN A 1 82 ? -3.490 9.059 9.890 1.00 98.44 82 GLN A O 1
ATOM 588 N N . ILE A 1 83 ? -1.441 8.626 10.700 1.00 98.81 83 ILE A N 1
ATOM 589 C CA . ILE A 1 83 ? -1.887 8.114 12.006 1.00 98.81 83 ILE A CA 1
ATOM 590 C C . ILE A 1 83 ? -2.481 9.236 12.866 1.00 98.81 83 ILE A C 1
ATOM 592 O O . ILE A 1 83 ? -3.498 9.023 13.527 1.00 98.81 83 ILE A O 1
ATOM 596 N N . ASP A 1 84 ? -1.912 10.442 12.832 1.00 98.69 84 ASP A N 1
ATOM 597 C CA . ASP A 1 84 ? -2.478 11.603 13.532 1.00 98.69 84 ASP A CA 1
ATOM 598 C C . ASP A 1 84 ? -3.868 11.974 12.988 1.00 98.69 84 ASP A C 1
ATOM 600 O O . ASP A 1 84 ? -4.783 12.296 13.751 1.00 98.69 84 ASP A O 1
ATOM 604 N N . TYR A 1 85 ? -4.076 11.854 11.677 1.00 98.62 85 TYR A N 1
ATOM 605 C CA . TYR A 1 85 ? -5.391 12.020 11.055 1.00 98.62 85 TYR A CA 1
ATOM 606 C C . TYR A 1 85 ? -6.371 10.912 11.446 1.00 98.62 85 TYR A C 1
ATOM 608 O O . TYR A 1 85 ? -7.551 11.184 11.703 1.00 98.62 85 TYR A O 1
ATOM 616 N N . PHE A 1 86 ? -5.898 9.673 11.584 1.00 98.69 86 PHE A N 1
ATOM 617 C CA . PHE A 1 86 ? -6.721 8.619 12.168 1.00 98.69 86 PHE A CA 1
ATOM 618 C C . PHE A 1 86 ? -7.092 8.930 13.625 1.00 98.69 86 PHE A C 1
ATOM 620 O O . PHE A 1 86 ? -8.252 8.762 13.986 1.00 98.69 86 PHE A O 1
ATOM 627 N N . ASN A 1 87 ? -6.185 9.467 14.447 1.00 98.62 87 ASN A N 1
ATOM 628 C CA . ASN A 1 87 ? -6.501 9.882 15.821 1.00 98.62 87 ASN A CA 1
ATOM 629 C C . ASN A 1 87 ? -7.623 10.940 15.863 1.00 98.62 87 ASN A C 1
ATOM 631 O O . ASN A 1 87 ? -8.521 10.885 16.708 1.00 98.62 87 ASN A O 1
ATOM 635 N N . ILE A 1 88 ? -7.625 11.885 14.917 1.00 98.38 88 ILE A N 1
ATOM 636 C CA . ILE A 1 88 ? -8.722 12.854 14.762 1.00 98.38 88 ILE A CA 1
ATOM 637 C C . ILE A 1 88 ? -10.038 12.128 14.451 1.00 98.38 88 ILE A C 1
ATOM 639 O O . ILE A 1 88 ? -11.043 12.353 15.130 1.00 98.38 88 ILE A O 1
ATOM 643 N N . THR A 1 89 ? -10.022 11.205 13.490 1.00 98.19 89 THR A N 1
ATOM 644 C CA . THR A 1 89 ? -11.198 10.400 13.120 1.00 98.19 89 THR A CA 1
ATOM 645 C C . THR A 1 89 ? -11.685 9.529 14.278 1.00 98.19 89 THR A C 1
ATOM 647 O O . THR A 1 89 ? -12.884 9.447 14.530 1.00 98.19 89 THR A O 1
ATOM 650 N N . ARG A 1 90 ? -10.772 8.931 15.050 1.00 98.06 90 ARG A N 1
ATOM 651 C CA . ARG A 1 90 ? -11.073 8.108 16.226 1.00 98.06 90 ARG A CA 1
ATOM 652 C C . ARG A 1 90 ? -11.849 8.903 17.272 1.00 98.06 90 ARG A C 1
ATOM 654 O O . ARG A 1 90 ? -12.839 8.394 17.798 1.00 98.06 90 ARG A O 1
ATOM 661 N N . LYS A 1 91 ? -11.439 10.147 17.542 1.00 97.81 91 LYS A N 1
ATOM 662 C CA . LYS A 1 91 ? -12.150 11.060 18.453 1.00 97.81 91 LYS A CA 1
ATOM 663 C C . LYS A 1 91 ? -13.518 11.463 17.908 1.00 97.81 91 LYS A C 1
ATOM 665 O O . LYS A 1 91 ? -14.457 11.608 18.681 1.00 97.81 91 LYS A O 1
ATOM 670 N N . GLU A 1 92 ? -13.645 11.643 16.597 1.00 97.62 92 GLU A N 1
ATOM 671 C CA . GLU A 1 92 ? -14.926 11.976 15.969 1.00 97.62 92 GLU A CA 1
ATOM 672 C C . GLU A 1 92 ? -15.914 10.801 16.018 1.00 97.62 92 GLU A C 1
ATOM 674 O O . GLU A 1 92 ? -17.083 10.990 16.345 1.00 97.62 92 GLU A O 1
ATOM 679 N N . ILE A 1 93 ? -15.438 9.570 15.814 1.00 98.25 93 ILE A N 1
ATOM 680 C CA . ILE A 1 93 ? -16.237 8.349 15.986 1.00 98.25 93 ILE A CA 1
ATOM 681 C C . ILE A 1 93 ? -16.804 8.258 17.411 1.00 98.25 93 ILE A C 1
ATOM 683 O O . ILE A 1 93 ? -17.987 7.954 17.577 1.00 98.25 93 ILE A O 1
ATOM 687 N N . ASP A 1 94 ? -16.007 8.587 18.433 1.00 98.00 94 ASP A N 1
ATOM 688 C CA . ASP A 1 94 ? -16.484 8.630 19.823 1.00 98.00 94 ASP A CA 1
ATOM 689 C C . ASP A 1 94 ? -17.588 9.667 20.038 1.00 98.00 94 ASP A C 1
ATOM 691 O O . ASP A 1 94 ? -18.525 9.406 20.792 1.00 98.00 94 ASP A O 1
ATOM 695 N N . LYS A 1 95 ? -17.508 10.831 19.384 1.00 98.00 95 LYS A N 1
ATOM 696 C CA . LYS A 1 95 ? -18.566 11.849 19.469 1.00 98.00 95 LYS A CA 1
ATOM 697 C C . LYS A 1 95 ? -19.852 11.398 18.778 1.00 98.00 95 LYS A C 1
ATOM 699 O O . LYS A 1 95 ? -20.933 11.698 19.272 1.00 98.00 95 LYS A O 1
ATOM 704 N N . LEU A 1 96 ? -19.741 10.696 17.650 1.00 98.00 96 LEU A N 1
ATOM 705 C CA . LEU A 1 96 ? -20.892 10.273 16.848 1.00 98.00 96 LEU A CA 1
ATOM 706 C C . LEU A 1 96 ? -21.632 9.074 17.445 1.00 98.00 96 LEU A C 1
ATOM 708 O O . LEU A 1 96 ? -22.857 9.015 17.365 1.00 98.00 96 LEU A O 1
ATOM 712 N N . LEU A 1 97 ? -20.897 8.106 17.997 1.00 98.12 97 LEU A N 1
ATOM 713 C CA . LEU A 1 97 ? -21.454 6.821 18.434 1.00 98.12 97 LEU A CA 1
ATOM 714 C C . LEU A 1 97 ? -21.431 6.627 19.956 1.00 98.12 97 LEU A C 1
ATOM 716 O O . LEU A 1 97 ? -22.080 5.711 20.467 1.00 98.12 97 LEU A O 1
ATOM 720 N N . GLY A 1 98 ? -20.688 7.466 20.679 1.00 98.31 98 GLY A N 1
ATOM 721 C CA . GLY A 1 98 ? -20.311 7.234 22.069 1.00 98.31 98 GLY A CA 1
ATOM 722 C C . GLY A 1 98 ? -19.102 6.300 22.183 1.00 98.31 98 GLY A C 1
ATOM 723 O O . GLY A 1 98 ? -18.883 5.429 21.341 1.00 98.31 98 GLY A O 1
ATOM 724 N N . LYS A 1 99 ? -18.326 6.446 23.266 1.00 97.88 99 LYS A N 1
ATOM 725 C CA . LYS A 1 99 ? -17.043 5.737 23.456 1.00 97.88 99 LYS A CA 1
ATOM 726 C C . LYS A 1 99 ? -17.134 4.214 23.332 1.00 97.88 99 LYS A C 1
ATOM 728 O O . LYS A 1 99 ? -16.243 3.588 22.769 1.00 97.88 99 LYS A O 1
ATOM 733 N N . SER A 1 100 ? -18.199 3.613 23.866 1.00 98.38 100 SER A N 1
ATOM 734 C CA . SER A 1 100 ? -18.373 2.155 23.853 1.00 98.38 100 SER A CA 1
ATOM 735 C C . SER A 1 100 ? -18.633 1.623 22.440 1.00 98.38 100 SER A C 1
ATOM 737 O O . SER A 1 100 ? -17.896 0.754 21.980 1.00 98.38 100 SER A O 1
ATOM 739 N N . ASN A 1 101 ? -19.604 2.198 21.724 1.00 98.50 101 ASN A N 1
ATOM 740 C CA . ASN A 1 101 ? -19.919 1.793 20.351 1.00 98.50 101 ASN A CA 1
ATOM 741 C C . ASN A 1 101 ? -18.796 2.163 19.373 1.00 98.50 101 ASN A C 1
ATOM 743 O O . ASN A 1 101 ? -18.511 1.406 18.450 1.00 98.50 101 ASN A O 1
ATOM 747 N N . GLY A 1 102 ? -18.137 3.309 19.581 1.00 98.44 102 GLY A N 1
ATOM 748 C CA . GLY A 1 102 ? -16.976 3.721 18.796 1.00 98.44 102 GLY A CA 1
ATOM 749 C C . GLY A 1 102 ? -15.823 2.730 18.927 1.00 98.44 102 GLY A C 1
ATOM 750 O O . GLY A 1 102 ? -15.268 2.286 17.924 1.00 98.44 102 GLY A O 1
ATOM 751 N N . ARG A 1 103 ? -15.524 2.297 20.156 1.00 98.44 103 ARG A N 1
ATOM 752 C CA . ARG A 1 103 ? -14.543 1.239 20.411 1.00 98.44 103 ARG A CA 1
ATOM 753 C C . ARG A 1 103 ? -14.941 -0.091 19.770 1.00 98.44 103 ARG A C 1
ATOM 755 O O . ARG A 1 103 ? -14.096 -0.732 19.156 1.00 98.44 103 ARG A O 1
ATOM 762 N N . GLU A 1 104 ? -16.204 -0.504 19.877 1.00 98.31 104 GLU A N 1
ATOM 763 C CA . GLU A 1 104 ? -16.680 -1.737 19.233 1.00 98.31 104 GLU A CA 1
ATOM 764 C C . GLU A 1 104 ? -16.511 -1.687 17.709 1.00 98.31 104 GLU A C 1
ATOM 766 O O . GLU A 1 104 ? -16.013 -2.649 17.121 1.00 98.31 104 GLU A O 1
ATOM 771 N N . LEU A 1 105 ? -16.876 -0.564 17.079 1.00 98.00 105 LEU A N 1
ATOM 772 C CA . LEU A 1 105 ? -16.706 -0.349 15.644 1.00 98.00 105 LEU A CA 1
ATOM 773 C C . LEU A 1 105 ? -15.244 -0.571 15.235 1.00 98.00 105 LEU A C 1
ATOM 775 O O . LEU A 1 105 ? -14.984 -1.388 14.353 1.00 98.00 105 LEU A O 1
ATOM 779 N N . ILE A 1 106 ? -14.304 0.095 15.912 1.00 98.44 106 ILE A N 1
ATOM 780 C CA . ILE A 1 106 ? -12.879 0.009 15.575 1.00 98.44 106 ILE A CA 1
ATOM 781 C C . ILE A 1 106 ? -12.305 -1.387 15.845 1.00 98.44 106 ILE A C 1
ATOM 783 O O . ILE A 1 106 ? -11.616 -1.937 14.988 1.00 98.44 106 ILE A O 1
ATOM 787 N N . MET A 1 107 ? -12.599 -1.982 17.004 1.00 98.31 107 MET A N 1
ATOM 788 C CA . MET A 1 107 ? -12.009 -3.269 17.386 1.00 98.31 107 MET A CA 1
ATOM 789 C C . MET A 1 107 ? -12.566 -4.442 16.577 1.00 98.31 107 MET A C 1
ATOM 791 O O . MET A 1 107 ? -11.819 -5.352 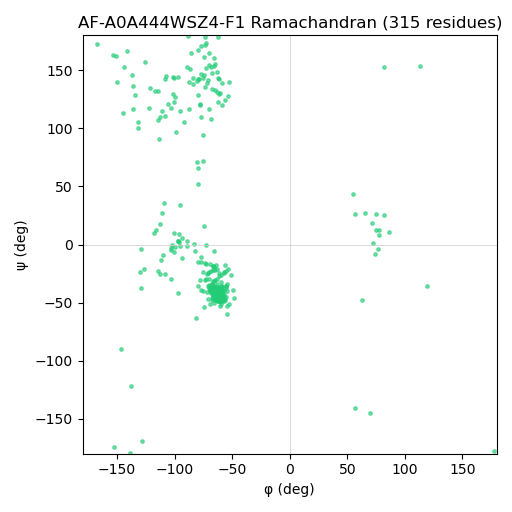16.232 1.00 98.31 107 MET A O 1
ATOM 795 N N . LYS A 1 108 ? -13.882 -4.464 16.325 1.00 97.00 108 LYS A N 1
ATOM 796 C CA . LYS A 1 108 ? -14.561 -5.647 15.772 1.00 97.00 108 LYS A CA 1
ATOM 797 C C . LYS A 1 108 ? -14.883 -5.529 14.290 1.00 97.00 108 LYS A C 1
ATOM 799 O O . LYS A 1 108 ? -14.946 -6.544 13.605 1.00 97.00 108 LYS A O 1
ATOM 804 N N . ARG A 1 109 ? -15.121 -4.320 13.777 1.00 95.69 109 ARG A N 1
ATOM 805 C CA . ARG A 1 109 ? -15.661 -4.130 12.418 1.00 95.69 109 ARG A CA 1
ATOM 806 C C . ARG A 1 109 ? -14.694 -3.445 11.459 1.00 95.69 109 ARG A C 1
ATOM 808 O O . ARG A 1 109 ? -14.841 -3.609 10.253 1.00 95.69 109 ARG A O 1
ATOM 815 N N . SER A 1 110 ? -13.722 -2.685 11.958 1.00 97.75 110 SER A N 1
ATOM 816 C CA . SER A 1 110 ? -12.751 -1.985 11.115 1.00 97.75 110 SER A CA 1
ATOM 817 C C . SER A 1 110 ? -11.539 -2.854 10.779 1.00 97.75 110 SER A C 1
ATOM 819 O O . SER A 1 110 ? -11.008 -3.558 11.634 1.00 97.75 110 SER A O 1
ATOM 821 N N . ILE A 1 111 ? -11.077 -2.755 9.530 1.00 98.25 111 ILE A N 1
ATOM 822 C CA . ILE A 1 111 ? -9.815 -3.329 9.048 1.00 98.25 111 ILE A CA 1
ATOM 823 C C . ILE A 1 111 ? -8.884 -2.177 8.672 1.00 98.25 111 ILE A C 1
ATOM 825 O O . ILE A 1 111 ? -9.273 -1.258 7.952 1.00 98.25 111 ILE A O 1
ATOM 829 N N . PHE A 1 112 ? -7.646 -2.247 9.146 1.00 98.69 112 PHE A N 1
ATOM 830 C CA . PHE A 1 112 ? -6.586 -1.288 8.876 1.00 98.69 112 PHE A CA 1
ATOM 831 C C . PHE A 1 112 ? -5.700 -1.846 7.765 1.00 98.69 112 PHE A C 1
ATOM 833 O O . PHE A 1 112 ? -4.826 -2.675 8.013 1.00 98.69 112 PHE A O 1
ATOM 840 N N . SER A 1 113 ? -5.958 -1.414 6.531 1.00 98.06 113 SER A N 1
ATOM 841 C CA . SER A 1 113 ? -5.144 -1.770 5.366 1.00 98.06 113 SER A CA 1
ATOM 842 C C . SER A 1 113 ? -3.991 -0.780 5.216 1.00 98.06 113 SER A C 1
ATOM 844 O O . SER A 1 113 ? -4.221 0.407 4.990 1.00 98.06 113 SER A O 1
ATOM 846 N N . ILE A 1 114 ? -2.758 -1.265 5.331 1.00 98.62 114 ILE A N 1
ATOM 847 C CA . ILE A 1 114 ? -1.540 -0.456 5.382 1.00 98.62 114 ILE A CA 1
ATOM 848 C C . ILE A 1 114 ? -0.615 -0.889 4.246 1.00 98.62 114 ILE A C 1
ATOM 850 O O . ILE A 1 114 ? -0.145 -2.024 4.216 1.00 98.62 114 ILE A O 1
ATOM 854 N N . SER A 1 115 ? -0.344 0.038 3.327 1.00 96.94 115 SER A N 1
ATOM 855 C CA . SER A 1 115 ? 0.585 -0.149 2.210 1.00 96.94 115 SER A CA 1
ATOM 856 C C . SER A 1 115 ? 1.526 1.044 2.118 1.00 96.94 115 SER A C 1
ATOM 858 O O . SER A 1 115 ? 1.157 2.101 1.604 1.00 96.94 115 SER A O 1
ATOM 860 N N . VAL A 1 116 ? 2.740 0.874 2.636 1.00 97.56 116 VAL A N 1
ATOM 861 C CA . VAL A 1 116 ? 3.777 1.906 2.752 1.00 97.56 116 VAL A CA 1
ATOM 862 C C . VAL A 1 116 ? 5.163 1.242 2.696 1.00 97.56 116 VAL A C 1
ATOM 864 O O . VAL A 1 116 ? 5.266 0.033 2.870 1.00 97.56 116 VAL A O 1
ATOM 867 N N . GLY A 1 117 ? 6.226 2.004 2.424 1.00 97.06 117 GLY A N 1
ATOM 868 C CA . GLY A 1 117 ? 7.610 1.504 2.414 1.00 97.06 117 GLY A CA 1
ATOM 869 C C . GLY A 1 117 ? 8.307 1.639 1.060 1.00 97.06 117 GLY A C 1
ATOM 870 O O . GLY A 1 117 ? 9.487 1.968 0.999 1.00 97.06 117 GLY A O 1
ATOM 871 N N . SER A 1 118 ? 7.589 1.473 -0.056 1.00 96.94 118 SER A N 1
ATOM 872 C CA . SER A 1 118 ? 8.199 1.548 -1.398 1.00 96.94 118 SER A CA 1
ATOM 873 C C . SER A 1 118 ? 8.851 2.908 -1.678 1.00 96.94 118 SER A C 1
ATOM 875 O O . SER A 1 118 ? 9.902 2.978 -2.314 1.00 96.94 118 SER A O 1
ATOM 877 N N . ASN A 1 119 ? 8.252 3.996 -1.180 1.00 95.69 119 ASN A N 1
ATOM 878 C CA . ASN A 1 119 ? 8.797 5.348 -1.330 1.00 95.69 119 ASN A CA 1
ATOM 879 C C . ASN A 1 119 ? 10.058 5.571 -0.494 1.00 95.69 119 ASN A C 1
ATOM 881 O O . ASN A 1 119 ? 10.905 6.356 -0.911 1.00 95.69 119 ASN A O 1
ATOM 885 N N . ASP A 1 120 ? 10.208 4.889 0.644 1.00 96.00 120 ASP A N 1
ATOM 886 C CA . ASP A 1 120 ? 11.403 4.993 1.485 1.00 96.00 120 ASP A CA 1
ATOM 887 C C . ASP A 1 120 ? 12.640 4.497 0.721 1.00 96.00 120 ASP A C 1
ATOM 889 O O . ASP A 1 120 ? 13.731 5.043 0.861 1.00 96.00 120 ASP A O 1
ATOM 893 N N . PHE A 1 121 ? 12.456 3.549 -0.200 1.00 95.06 121 PHE A N 1
ATOM 894 C CA . PHE A 1 121 ? 13.482 3.190 -1.172 1.00 95.06 121 PHE A CA 1
ATOM 895 C C . PHE A 1 121 ? 13.499 4.153 -2.363 1.00 95.06 121 PHE A C 1
ATOM 897 O O . PHE A 1 121 ? 14.486 4.850 -2.571 1.00 95.06 121 PHE A O 1
ATOM 904 N N . LEU A 1 122 ? 12.422 4.224 -3.150 1.00 91.25 122 LEU A N 1
ATOM 905 C CA . LEU A 1 122 ? 12.420 4.896 -4.460 1.00 91.25 122 LEU A CA 1
ATOM 906 C C . LEU A 1 122 ? 12.653 6.411 -4.384 1.00 91.25 122 LEU A C 1
ATOM 908 O O . LEU A 1 122 ? 13.386 6.971 -5.195 1.00 91.25 122 LEU A O 1
ATOM 912 N N . ASN A 1 123 ? 12.031 7.057 -3.401 1.00 85.12 123 ASN A N 1
ATOM 913 C CA . ASN A 1 123 ? 11.967 8.509 -3.241 1.00 85.12 123 ASN A CA 1
ATOM 914 C C . ASN A 1 123 ? 12.743 8.993 -2.007 1.00 85.12 123 ASN A C 1
ATOM 916 O O . ASN A 1 123 ? 12.529 10.106 -1.521 1.00 85.12 123 ASN A O 1
ATOM 920 N N . ASN A 1 124 ? 13.624 8.137 -1.491 1.00 84.62 124 ASN A N 1
ATOM 921 C CA . ASN A 1 124 ? 14.581 8.457 -0.446 1.00 84.62 124 ASN A CA 1
ATOM 922 C C . ASN A 1 124 ? 15.868 7.650 -0.678 1.00 84.62 124 ASN A C 1
ATOM 924 O O . ASN A 1 124 ? 16.707 8.116 -1.442 1.00 84.62 124 ASN A O 1
ATOM 928 N N . TYR A 1 125 ? 16.036 6.438 -0.147 1.00 85.69 125 TYR A N 1
ATOM 929 C CA . TYR A 1 125 ? 17.340 5.754 -0.132 1.00 85.69 125 TYR A CA 1
ATOM 930 C C . TYR A 1 125 ? 17.988 5.559 -1.512 1.00 85.69 125 TYR A C 1
ATOM 932 O O . TYR A 1 125 ? 19.189 5.759 -1.651 1.00 85.69 125 TYR A O 1
ATOM 940 N N . LEU A 1 126 ? 17.222 5.232 -2.555 1.00 87.25 126 LEU A N 1
ATOM 941 C CA . LEU A 1 126 ? 17.696 4.981 -3.924 1.00 87.25 126 LEU A CA 1
ATOM 942 C C . LEU A 1 126 ? 17.599 6.196 -4.851 1.00 87.25 126 LEU A C 1
ATOM 944 O O . LEU A 1 126 ? 17.960 6.087 -6.023 1.00 87.25 126 LEU A O 1
ATOM 948 N N . LEU A 1 127 ? 17.155 7.354 -4.357 1.00 82.31 127 LEU A N 1
ATOM 949 C CA . LEU A 1 127 ? 16.994 8.532 -5.203 1.00 82.31 127 LEU A CA 1
ATOM 950 C C . LEU A 1 127 ? 18.368 8.961 -5.773 1.00 82.31 127 LEU A C 1
ATOM 952 O O . LEU A 1 127 ? 19.318 9.179 -4.998 1.00 82.31 127 LEU A O 1
ATOM 956 N N . PRO A 1 128 ? 18.527 9.040 -7.110 1.00 76.81 128 PRO A N 1
ATOM 957 C CA . PRO A 1 128 ? 19.796 9.414 -7.725 1.00 76.81 128 PRO A CA 1
ATOM 958 C C . PRO A 1 128 ? 20.220 10.830 -7.335 1.00 76.81 128 PRO A C 1
ATOM 960 O O . PRO A 1 128 ? 19.381 11.721 -7.232 1.00 76.81 128 PRO A O 1
ATOM 963 N N . LEU A 1 129 ? 21.531 11.034 -7.154 1.00 73.44 129 LEU A N 1
ATOM 964 C CA . LEU A 1 129 ? 22.198 12.295 -6.780 1.00 73.44 129 LEU A CA 1
ATOM 965 C C . LEU A 1 129 ? 21.820 12.864 -5.399 1.00 73.44 129 LEU A C 1
ATOM 967 O O . LEU A 1 129 ? 22.712 13.161 -4.610 1.00 73.44 129 LEU A O 1
ATOM 971 N N . VAL A 1 130 ? 20.532 12.949 -5.072 1.00 74.81 130 VAL A N 1
ATOM 972 C CA . VAL A 1 130 ? 20.009 13.517 -3.820 1.00 74.81 130 VAL A CA 1
ATOM 973 C C . VAL A 1 130 ? 20.432 12.692 -2.605 1.00 74.81 130 VAL A C 1
ATOM 975 O O . VAL A 1 130 ? 20.866 13.248 -1.601 1.00 74.81 130 VAL A O 1
ATOM 978 N N . SER A 1 131 ? 20.373 11.363 -2.706 1.00 75.62 131 SER A N 1
ATOM 979 C CA . SER A 1 131 ? 20.590 10.478 -1.552 1.00 75.62 131 SER A CA 1
ATOM 980 C C . SER A 1 131 ? 21.983 9.862 -1.500 1.00 75.62 131 SER A C 1
ATOM 982 O O . SER A 1 131 ? 22.238 8.978 -0.686 1.00 75.62 131 SER A O 1
ATOM 984 N N . VAL A 1 132 ? 22.914 10.324 -2.344 1.00 73.31 132 VAL A N 1
ATOM 985 C CA . VAL A 1 132 ? 24.295 9.813 -2.370 1.00 73.31 132 VAL A CA 1
ATOM 986 C C . VAL A 1 132 ? 24.973 10.020 -1.016 1.00 73.31 132 VAL A C 1
ATOM 988 O O . VAL A 1 132 ? 25.512 9.067 -0.463 1.00 73.31 132 VAL A O 1
ATOM 991 N N . GLY A 1 133 ? 24.888 11.225 -0.442 1.00 69.31 133 GLY A N 1
ATOM 992 C CA . GLY A 1 133 ? 25.478 11.514 0.871 1.00 69.31 133 GLY A CA 1
ATOM 993 C C . GLY A 1 133 ? 24.853 10.695 2.006 1.00 69.31 133 GLY A C 1
ATOM 994 O O . GLY A 1 133 ? 25.569 10.198 2.871 1.00 69.31 133 GLY A O 1
ATOM 995 N N . ALA A 1 134 ? 23.533 10.485 1.969 1.00 72.25 134 ALA A N 1
ATOM 996 C CA . ALA A 1 134 ? 22.836 9.645 2.942 1.00 72.25 134 ALA A CA 1
ATOM 997 C C . ALA A 1 134 ? 23.282 8.174 2.848 1.00 72.25 134 ALA A C 1
ATOM 999 O O . ALA A 1 134 ? 23.632 7.581 3.864 1.00 72.25 134 ALA A O 1
ATOM 1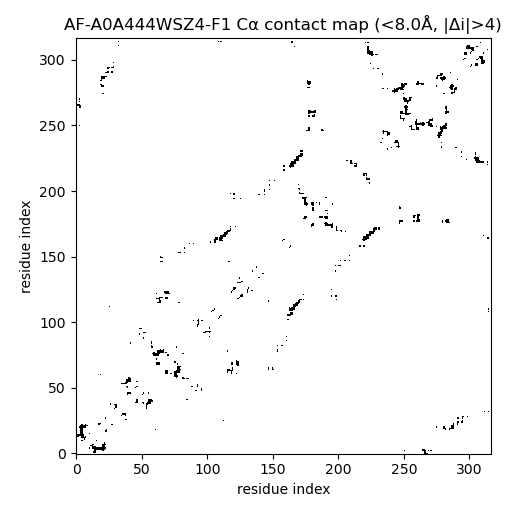000 N N . ARG A 1 135 ? 23.369 7.608 1.634 1.00 76.12 135 ARG A N 1
ATOM 1001 C CA . ARG A 1 135 ? 23.832 6.225 1.411 1.00 76.12 135 ARG A CA 1
ATOM 1002 C C . ARG A 1 135 ? 25.293 5.994 1.800 1.00 76.12 135 ARG A C 1
ATOM 1004 O O . ARG A 1 135 ? 25.640 4.888 2.192 1.00 76.12 135 ARG A O 1
ATOM 1011 N N . VAL A 1 136 ? 26.150 7.011 1.687 1.00 73.25 136 VAL A N 1
ATOM 1012 C CA . VAL A 1 136 ? 27.545 6.927 2.160 1.00 73.25 136 VAL A CA 1
ATOM 1013 C C . VAL A 1 136 ? 27.599 6.812 3.686 1.00 73.25 136 VAL A C 1
ATOM 1015 O O . VAL A 1 136 ? 28.437 6.087 4.214 1.00 73.25 136 VAL A O 1
ATOM 1018 N N . ASN A 1 137 ? 26.688 7.487 4.389 1.00 79.44 137 ASN A N 1
ATOM 1019 C CA . ASN A 1 137 ? 26.678 7.546 5.850 1.00 79.44 137 ASN A CA 1
ATOM 1020 C C . ASN A 1 137 ? 25.791 6.480 6.515 1.00 79.44 137 ASN A C 1
ATOM 1022 O O . ASN A 1 137 ? 25.877 6.299 7.728 1.00 79.44 137 ASN A O 1
ATOM 1026 N N . GLN A 1 138 ? 24.949 5.776 5.753 1.00 87.19 138 GLN A N 1
ATOM 1027 C CA . GLN A 1 138 ? 24.022 4.774 6.272 1.00 87.19 138 GLN A CA 1
ATOM 1028 C C . GLN A 1 138 ? 24.014 3.514 5.401 1.00 87.19 138 GLN A C 1
ATOM 1030 O O . GLN A 1 138 ? 23.607 3.531 4.233 1.00 87.19 138 GLN A O 1
ATOM 1035 N N . SER A 1 139 ? 24.429 2.393 5.997 1.00 92.19 139 SER A N 1
ATOM 1036 C CA . SER A 1 139 ? 24.397 1.094 5.327 1.00 92.19 139 SER A CA 1
ATOM 1037 C C . SER A 1 139 ? 22.956 0.654 5.023 1.00 92.19 139 SER A C 1
ATOM 1039 O O . SER A 1 139 ? 22.029 1.056 5.733 1.00 92.19 139 SER A O 1
ATOM 1041 N N . PRO A 1 140 ? 22.755 -0.206 4.008 1.00 92.50 140 PRO A N 1
ATOM 1042 C CA . PRO A 1 140 ? 21.459 -0.821 3.731 1.00 92.50 140 PRO A CA 1
ATOM 1043 C C . PRO A 1 140 ? 20.790 -1.429 4.966 1.00 92.50 140 PRO A C 1
ATOM 1045 O O . PRO A 1 140 ? 19.618 -1.173 5.228 1.00 92.50 140 PRO A O 1
ATOM 1048 N N . ASP A 1 141 ? 21.555 -2.181 5.760 1.00 94.81 141 ASP A N 1
ATOM 1049 C CA . ASP A 1 141 ? 21.053 -2.848 6.959 1.00 94.81 141 ASP A CA 1
ATOM 1050 C C . ASP A 1 141 ? 20.564 -1.840 7.997 1.00 94.81 141 ASP A C 1
ATOM 1052 O O . ASP A 1 141 ? 19.459 -2.003 8.509 1.00 94.81 141 ASP A O 1
ATOM 1056 N N . ALA A 1 142 ? 21.345 -0.787 8.260 1.00 95.38 142 ALA A N 1
ATOM 1057 C CA . ALA A 1 142 ? 20.984 0.249 9.221 1.00 95.38 142 ALA A CA 1
ATOM 1058 C C . ALA A 1 142 ? 19.749 1.043 8.771 1.00 95.38 142 ALA A C 1
ATOM 1060 O O . ALA A 1 142 ? 18.902 1.381 9.593 1.00 95.38 142 ALA A O 1
ATOM 1061 N N . PHE A 1 143 ? 19.626 1.310 7.468 1.00 95.12 143 PHE A N 1
ATOM 1062 C CA . PHE A 1 143 ? 18.452 1.965 6.894 1.00 95.12 143 PHE A CA 1
ATOM 1063 C C . PHE A 1 143 ? 17.186 1.115 7.053 1.00 95.12 143 PHE A C 1
ATOM 1065 O O . PHE A 1 143 ? 16.153 1.601 7.512 1.00 95.12 143 PHE A O 1
ATOM 1072 N N . VAL A 1 144 ? 17.265 -0.177 6.725 1.00 97.44 144 VAL A N 1
ATOM 1073 C CA . VAL A 1 144 ? 16.132 -1.093 6.889 1.00 97.44 144 VAL A CA 1
ATOM 1074 C C . VAL A 1 144 ? 15.771 -1.261 8.372 1.00 97.44 144 VAL A C 1
ATOM 1076 O O . VAL A 1 144 ? 14.586 -1.309 8.699 1.00 97.44 144 VAL A O 1
ATOM 1079 N N . ASP A 1 145 ? 16.750 -1.305 9.282 1.00 97.75 145 ASP A N 1
ATOM 1080 C CA . ASP A 1 145 ? 16.486 -1.359 10.729 1.00 97.75 145 ASP A CA 1
ATOM 1081 C C . ASP A 1 145 ? 15.769 -0.101 11.220 1.00 97.75 145 ASP A C 1
ATOM 1083 O O . ASP A 1 145 ? 14.818 -0.200 11.995 1.00 97.75 145 ASP A O 1
ATOM 1087 N N . GLU A 1 146 ? 16.166 1.078 10.737 1.00 97.38 146 GLU A N 1
ATOM 1088 C CA . GLU A 1 146 ? 15.469 2.330 11.034 1.00 97.38 146 GLU A CA 1
ATOM 1089 C C . GLU A 1 146 ? 14.006 2.275 10.572 1.00 97.38 146 GLU A C 1
ATOM 1091 O O . GLU A 1 146 ? 13.104 2.565 11.362 1.00 97.38 146 GLU A O 1
ATOM 1096 N N . MET A 1 147 ? 13.751 1.827 9.335 1.00 98.25 147 MET A N 1
ATOM 1097 C CA . MET A 1 147 ? 12.387 1.651 8.824 1.00 98.25 147 MET A CA 1
ATOM 1098 C C . MET A 1 147 ? 11.562 0.706 9.705 1.00 98.25 147 MET A C 1
ATOM 1100 O O . MET A 1 147 ? 10.428 1.026 10.052 1.00 98.25 147 MET A O 1
ATOM 1104 N N . ILE A 1 148 ? 12.108 -0.453 10.083 1.00 98.75 148 ILE A N 1
ATOM 1105 C CA . ILE A 1 148 ? 11.395 -1.457 10.887 1.00 98.75 148 ILE A CA 1
ATOM 1106 C C . ILE A 1 148 ? 11.107 -0.942 12.300 1.00 98.75 148 ILE A C 1
ATOM 1108 O O . ILE A 1 148 ? 9.986 -1.093 12.790 1.00 98.75 148 ILE A O 1
ATOM 1112 N N . ASN A 1 149 ? 12.075 -0.282 12.937 1.00 98.62 149 ASN A N 1
ATOM 1113 C CA . ASN A 1 149 ? 11.903 0.296 14.269 1.00 98.62 149 ASN A CA 1
ATOM 1114 C C . ASN A 1 149 ? 10.844 1.402 14.278 1.00 98.62 149 ASN A C 1
ATOM 1116 O O . ASN A 1 149 ? 9.994 1.441 15.169 1.00 98.62 149 ASN A O 1
ATOM 1120 N N . HIS A 1 150 ? 10.849 2.270 13.266 1.00 98.56 150 HIS A N 1
ATOM 1121 C CA . HIS A 1 150 ? 9.852 3.331 13.153 1.00 98.56 150 HIS A CA 1
ATOM 1122 C C . HIS A 1 150 ? 8.461 2.764 12.851 1.00 98.56 150 HIS A C 1
ATOM 1124 O O . HIS A 1 150 ? 7.469 3.160 13.467 1.00 98.56 150 HIS A O 1
ATOM 1130 N N . PHE A 1 151 ? 8.384 1.766 11.967 1.00 98.81 151 PHE A N 1
ATOM 1131 C CA . PHE A 1 151 ? 7.116 1.147 11.599 1.00 98.81 151 PHE A CA 1
ATOM 1132 C C . PHE A 1 151 ? 6.483 0.370 12.759 1.00 98.81 151 PHE A C 1
ATOM 1134 O O . PHE A 1 151 ? 5.270 0.435 12.954 1.00 98.81 151 PHE A O 1
ATOM 1141 N N . ARG A 1 152 ? 7.295 -0.288 13.596 1.00 98.88 152 ARG A N 1
ATOM 1142 C CA . ARG A 1 152 ? 6.847 -0.894 14.858 1.00 98.88 152 ARG A CA 1
ATOM 1143 C C . ARG A 1 152 ? 6.103 0.115 15.726 1.00 98.88 152 ARG A C 1
ATOM 1145 O O . ARG A 1 152 ? 4.989 -0.160 16.160 1.00 98.88 152 ARG A O 1
ATOM 1152 N N . ILE A 1 153 ? 6.700 1.284 15.956 1.00 98.81 153 ILE A N 1
ATOM 1153 C CA . ILE A 1 153 ? 6.092 2.344 16.771 1.00 98.81 153 ILE A CA 1
ATOM 1154 C C . ILE A 1 153 ? 4.761 2.781 16.149 1.00 98.81 153 ILE A C 1
ATOM 1156 O O . ILE A 1 153 ? 3.753 2.884 16.843 1.00 98.81 153 ILE A O 1
ATOM 1160 N N . GLN A 1 154 ? 4.731 2.982 14.833 1.00 98.88 154 GLN A N 1
ATOM 1161 C CA . GLN A 1 154 ? 3.533 3.381 14.095 1.00 98.88 154 GLN A CA 1
ATOM 1162 C C . GLN A 1 154 ? 2.385 2.362 14.201 1.00 98.88 154 GLN A C 1
ATOM 1164 O O . GLN A 1 154 ? 1.243 2.748 14.464 1.00 98.88 154 GLN A O 1
ATOM 1169 N N . LEU A 1 155 ? 2.669 1.065 14.056 1.00 98.94 155 LEU A N 1
ATOM 1170 C CA . LEU A 1 155 ? 1.670 0.004 14.217 1.00 98.94 155 LEU A CA 1
ATOM 1171 C C . LEU A 1 155 ? 1.174 -0.090 15.669 1.00 98.94 155 LEU A C 1
ATOM 1173 O O . LEU A 1 155 ? -0.033 -0.205 15.896 1.00 98.94 155 LEU A O 1
ATOM 1177 N N . THR A 1 156 ? 2.068 0.048 16.652 1.00 98.88 156 THR A N 1
ATOM 1178 C CA . THR A 1 156 ? 1.694 0.081 18.075 1.00 98.88 156 THR A CA 1
ATOM 1179 C C . THR A 1 156 ? 0.791 1.274 18.397 1.00 98.88 156 THR A C 1
ATOM 1181 O O . THR A 1 156 ? -0.228 1.096 19.059 1.00 98.88 156 THR A O 1
ATOM 1184 N N . ARG A 1 157 ? 1.071 2.470 17.856 1.00 98.81 157 ARG A N 1
ATOM 1185 C CA . ARG A 1 157 ? 0.207 3.657 18.026 1.00 98.81 157 ARG A CA 1
ATOM 1186 C C . ARG A 1 157 ? -1.216 3.419 17.515 1.00 98.81 157 ARG A C 1
ATOM 1188 O O . ARG A 1 157 ? -2.180 3.863 18.135 1.00 98.81 157 ARG A O 1
ATOM 1195 N N . LEU A 1 158 ? -1.373 2.721 16.387 1.00 98.94 158 LEU A N 1
ATOM 1196 C CA . LEU A 1 158 ? -2.696 2.342 15.877 1.00 98.94 158 LEU A CA 1
ATOM 1197 C C . LEU A 1 158 ? -3.394 1.354 16.819 1.00 98.94 158 LEU A C 1
ATOM 1199 O O . LEU A 1 158 ? -4.575 1.527 17.124 1.00 98.94 158 LEU A O 1
ATOM 1203 N N . TYR A 1 159 ? -2.669 0.348 17.311 1.00 98.88 159 TYR A N 1
ATOM 1204 C CA . TYR A 1 159 ? -3.190 -0.624 18.274 1.00 98.88 159 TYR A CA 1
ATOM 1205 C C . TYR A 1 159 ? -3.663 0.030 19.585 1.00 98.88 159 TYR A C 1
ATOM 1207 O O . TYR A 1 159 ? -4.734 -0.313 20.100 1.00 98.88 159 TYR A O 1
ATOM 1215 N N . GLU A 1 160 ? -2.914 1.006 20.102 1.00 98.69 160 GLU A N 1
ATOM 1216 C CA . GLU A 1 160 ? -3.289 1.807 21.276 1.00 98.69 160 GLU A CA 1
ATOM 1217 C C . GLU A 1 160 ? -4.589 2.598 21.056 1.00 98.69 160 GLU A C 1
ATOM 1219 O O . GLU A 1 160 ? -5.317 2.877 22.008 1.00 98.69 160 GLU A O 1
ATOM 1224 N N . MET A 1 161 ? -4.934 2.887 19.798 1.00 98.69 161 MET A N 1
ATOM 1225 C CA . MET A 1 161 ? -6.190 3.516 19.379 1.00 98.69 161 MET A CA 1
ATOM 1226 C C . MET A 1 161 ? -7.268 2.502 18.959 1.00 98.69 161 MET A C 1
ATOM 1228 O O . MET A 1 161 ? -8.090 2.782 18.086 1.00 98.69 161 MET A O 1
ATOM 1232 N N . ASP A 1 162 ? -7.287 1.338 19.610 1.00 98.69 162 ASP A N 1
ATOM 1233 C CA . ASP A 1 162 ? -8.265 0.253 19.447 1.00 98.69 162 ASP A CA 1
ATOM 1234 C C . ASP A 1 162 ? -8.170 -0.556 18.140 1.00 98.69 162 ASP A C 1
ATOM 1236 O O . ASP A 1 162 ? -8.949 -1.492 17.958 1.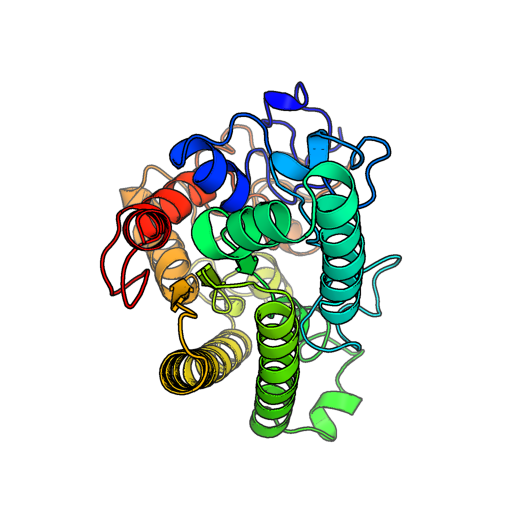00 98.69 162 ASP A O 1
ATOM 1240 N N . ALA A 1 163 ? -7.224 -0.279 17.235 1.00 98.81 163 ALA A N 1
ATOM 1241 C CA . ALA A 1 163 ? -7.082 -1.073 16.013 1.00 98.81 163 ALA A CA 1
ATOM 1242 C C . ALA A 1 163 ? -6.708 -2.531 16.339 1.00 98.81 163 ALA A C 1
ATOM 1244 O O . ALA A 1 163 ? -5.815 -2.788 17.151 1.00 98.81 163 ALA A O 1
ATOM 1245 N N . ARG A 1 164 ? -7.414 -3.501 15.743 1.00 98.75 164 ARG A N 1
ATOM 1246 C CA . ARG A 1 164 ? -7.194 -4.939 16.007 1.00 98.75 164 ARG A CA 1
ATOM 1247 C C . ARG A 1 164 ? -7.037 -5.800 14.763 1.00 98.75 164 ARG A C 1
ATOM 1249 O O . ARG A 1 164 ? -6.418 -6.848 14.860 1.00 98.75 164 ARG A O 1
ATOM 1256 N N . LYS A 1 165 ? -7.547 -5.382 13.608 1.00 98.81 165 LYS A N 1
ATOM 1257 C CA . LYS A 1 165 ? -7.441 -6.141 12.357 1.00 98.81 165 LYS A CA 1
ATOM 1258 C C . LYS A 1 165 ? -6.557 -5.379 11.385 1.00 98.81 165 LYS A C 1
ATOM 1260 O O . LYS A 1 165 ? -6.973 -4.335 10.889 1.00 98.81 165 LYS A O 1
ATOM 1265 N N . PHE A 1 166 ? -5.358 -5.881 11.123 1.00 98.88 166 PHE A N 1
ATOM 1266 C CA . PHE A 1 166 ? -4.375 -5.224 10.268 1.00 98.88 166 PHE A CA 1
ATOM 1267 C C . PHE A 1 166 ? -4.074 -6.083 9.046 1.00 98.88 166 PHE A C 1
ATOM 1269 O O . PHE A 1 166 ? -3.784 -7.268 9.173 1.00 98.88 166 PHE A O 1
ATOM 1276 N N . VAL A 1 167 ? -4.091 -5.462 7.871 1.00 98.75 167 VAL A N 1
ATOM 1277 C CA . VAL A 1 167 ? -3.556 -6.034 6.633 1.00 98.75 167 VAL A CA 1
ATOM 1278 C C . VAL A 1 167 ? -2.376 -5.165 6.239 1.00 98.75 167 VAL A C 1
ATOM 1280 O O . VAL A 1 167 ? -2.562 -4.020 5.835 1.00 98.75 167 VAL A O 1
ATOM 1283 N N . VAL A 1 168 ? -1.163 -5.680 6.405 1.00 98.81 168 VAL A N 1
ATOM 1284 C CA . VAL A 1 168 ? 0.075 -4.933 6.166 1.00 98.81 168 VAL A CA 1
ATOM 1285 C C . VAL A 1 168 ? 0.760 -5.517 4.943 1.00 98.81 168 VAL A C 1
ATOM 1287 O O . VAL A 1 168 ? 1.172 -6.677 4.955 1.00 98.81 168 VAL A O 1
ATOM 1290 N N . SER A 1 169 ? 0.868 -4.735 3.870 1.00 98.38 169 SER A N 1
ATOM 1291 C CA . SER A 1 169 ? 1.592 -5.175 2.683 1.00 98.38 169 SER A CA 1
ATOM 1292 C C . SER A 1 169 ? 3.090 -5.000 2.855 1.00 98.38 169 SER A C 1
ATOM 1294 O O . SER A 1 169 ? 3.551 -3.976 3.358 1.00 98.38 169 SER A O 1
ATOM 1296 N N . ASN A 1 170 ? 3.853 -5.968 2.360 1.00 98.44 170 ASN A N 1
ATOM 1297 C CA . ASN A 1 170 ? 5.285 -5.788 2.184 1.00 98.44 170 ASN A CA 1
ATOM 1298 C C . ASN A 1 170 ? 5.591 -4.866 0.984 1.00 98.44 170 ASN A C 1
ATOM 1300 O O . ASN A 1 170 ? 4.686 -4.347 0.328 1.00 98.44 170 ASN A O 1
ATOM 1304 N N . VAL A 1 171 ? 6.864 -4.591 0.720 1.00 98.56 171 VAL A N 1
ATOM 1305 C CA . VAL A 1 171 ? 7.268 -3.798 -0.445 1.00 98.56 171 VAL A CA 1
ATOM 1306 C C . VAL A 1 171 ? 7.250 -4.696 -1.679 1.00 98.56 171 VAL A C 1
ATOM 1308 O O . VAL A 1 171 ? 7.842 -5.772 -1.669 1.00 98.56 171 VAL A O 1
ATOM 1311 N N . GLY A 1 172 ? 6.573 -4.256 -2.745 1.00 98.06 172 GLY A N 1
ATOM 1312 C CA . GLY A 1 172 ? 6.531 -4.964 -4.030 1.00 98.06 172 GLY A CA 1
ATOM 1313 C C . GLY A 1 172 ? 7.911 -5.089 -4.702 1.00 98.06 172 GLY A C 1
ATOM 1314 O O . GLY A 1 172 ? 8.897 -4.553 -4.191 1.00 98.06 172 GLY A O 1
ATOM 1315 N N . PRO A 1 173 ? 8.016 -5.742 -5.872 1.00 97.81 173 PRO A N 1
ATOM 1316 C CA . PRO A 1 173 ? 9.280 -5.886 -6.590 1.00 97.81 173 PRO A CA 1
ATOM 1317 C C . PRO A 1 173 ? 9.671 -4.572 -7.278 1.00 97.81 173 PRO A C 1
ATOM 1319 O O . PRO A 1 173 ? 9.569 -4.419 -8.496 1.00 97.81 173 PRO A O 1
ATOM 1322 N N . ILE A 1 174 ? 10.080 -3.583 -6.479 1.00 97.56 174 ILE A N 1
ATOM 1323 C CA . ILE A 1 174 ? 10.321 -2.206 -6.921 1.00 97.56 174 ILE A CA 1
ATOM 1324 C C . ILE A 1 174 ? 11.392 -2.110 -8.006 1.00 97.56 174 ILE A C 1
ATOM 1326 O O . ILE A 1 174 ? 11.322 -1.198 -8.816 1.00 97.56 174 ILE A O 1
ATOM 1330 N N . GLY A 1 175 ? 12.341 -3.047 -8.084 1.00 97.12 175 GLY A N 1
ATOM 1331 C CA . GLY A 1 175 ? 13.338 -3.101 -9.153 1.00 97.12 175 GLY A CA 1
ATOM 1332 C C . GLY A 1 175 ? 12.769 -3.479 -10.521 1.00 97.12 175 GLY A C 1
ATOM 1333 O O . GLY A 1 175 ? 13.432 -3.248 -11.527 1.00 97.12 175 GLY A O 1
ATOM 1334 N N . CYS A 1 176 ? 11.557 -4.037 -10.567 1.00 96.88 176 CYS A N 1
ATOM 1335 C CA . CYS A 1 176 ? 10.895 -4.490 -11.789 1.00 96.88 176 CYS A CA 1
ATOM 1336 C C . CYS A 1 176 ? 9.858 -3.502 -12.339 1.00 96.88 176 CYS A C 1
ATOM 1338 O O . CYS A 1 176 ? 9.256 -3.786 -13.377 1.00 96.88 176 CYS A O 1
ATOM 1340 N N . ILE A 1 177 ? 9.618 -2.373 -11.666 1.00 95.00 177 ILE A N 1
ATOM 1341 C CA . ILE A 1 177 ? 8.671 -1.363 -12.156 1.00 95.00 177 ILE A CA 1
ATOM 1342 C C . ILE A 1 177 ? 9.234 -0.654 -13.400 1.00 95.00 177 ILE A C 1
ATOM 1344 O O . ILE A 1 177 ? 10.461 -0.538 -13.527 1.00 95.00 177 ILE A O 1
ATOM 1348 N N . PRO A 1 178 ? 8.377 -0.108 -14.283 1.00 93.94 178 PRO A N 1
ATOM 1349 C CA . PRO A 1 178 ? 8.836 0.564 -15.497 1.00 93.94 178 PRO A CA 1
ATOM 1350 C C . PRO A 1 178 ? 9.840 1.699 -15.232 1.00 93.94 178 PRO A C 1
ATOM 1352 O O . PRO A 1 178 ? 10.796 1.846 -15.990 1.00 93.94 178 PRO A O 1
ATOM 1355 N N . TYR A 1 179 ? 9.696 2.455 -14.133 1.00 91.44 179 TYR A N 1
ATOM 1356 C CA . TYR A 1 179 ? 10.663 3.490 -13.736 1.00 91.44 179 TYR A CA 1
ATOM 1357 C C . TYR A 1 179 ? 12.070 2.942 -13.498 1.00 91.44 179 TYR A C 1
ATOM 1359 O O . TYR A 1 179 ? 13.030 3.454 -14.072 1.00 91.44 179 TYR A O 1
ATOM 1367 N N . GLN A 1 180 ? 12.210 1.887 -12.687 1.00 91.75 180 GLN A N 1
ATOM 1368 C CA . GLN A 1 180 ? 13.525 1.306 -12.397 1.00 91.75 180 GLN A CA 1
ATOM 1369 C C . GLN A 1 180 ? 14.156 0.700 -13.650 1.00 91.75 180 GLN A C 1
ATOM 1371 O O . GLN A 1 180 ? 15.360 0.845 -13.842 1.00 91.75 180 GLN A O 1
ATOM 1376 N N . ARG A 1 181 ? 13.359 0.101 -14.539 1.00 91.69 181 ARG A N 1
ATOM 1377 C CA . ARG A 1 181 ? 13.860 -0.391 -15.829 1.00 91.69 181 ARG A CA 1
ATOM 1378 C C . ARG A 1 181 ? 14.378 0.745 -16.704 1.00 91.69 181 ARG A C 1
ATOM 1380 O O . ARG A 1 181 ? 15.487 0.657 -17.216 1.00 91.69 181 ARG A O 1
ATOM 1387 N N . ALA A 1 182 ? 13.627 1.841 -16.804 1.00 88.81 182 ALA A N 1
ATOM 1388 C CA . ALA A 1 182 ? 14.002 2.984 -17.628 1.00 88.81 182 ALA A CA 1
ATOM 1389 C C . ALA A 1 182 ? 15.285 3.678 -17.137 1.00 88.81 182 ALA A C 1
ATOM 1391 O O . ALA A 1 182 ? 16.193 3.916 -17.931 1.00 88.81 182 ALA A O 1
ATOM 1392 N N . ILE A 1 183 ? 15.404 3.978 -15.836 1.00 87.31 183 ILE A N 1
ATOM 1393 C CA . ILE A 1 183 ? 16.575 4.711 -15.316 1.00 87.31 183 ILE A CA 1
ATOM 1394 C C . ILE A 1 183 ? 17.856 3.866 -15.287 1.00 87.31 183 ILE A C 1
ATOM 1396 O O . ILE A 1 183 ? 18.948 4.428 -15.330 1.00 87.31 183 ILE A O 1
ATOM 1400 N N . ASN A 1 184 ? 17.729 2.537 -15.214 1.00 88.06 184 ASN A N 1
ATOM 1401 C CA . ASN A 1 184 ? 18.861 1.608 -15.246 1.00 88.06 184 ASN A CA 1
ATOM 1402 C C . ASN A 1 184 ? 19.114 1.029 -16.654 1.00 88.06 184 ASN A C 1
ATOM 1404 O O . ASN A 1 184 ? 20.017 0.214 -16.800 1.00 88.06 184 ASN A O 1
ATOM 1408 N N . GLN A 1 185 ? 18.352 1.453 -17.676 1.00 89.25 185 GLN A N 1
ATOM 1409 C CA . GLN A 1 185 ? 18.463 0.987 -19.070 1.00 89.25 185 GLN A CA 1
ATOM 1410 C C . GLN A 1 185 ? 18.350 -0.544 -19.212 1.00 89.25 185 GLN A C 1
ATOM 1412 O O . GLN A 1 185 ? 19.114 -1.171 -19.941 1.00 89.25 185 GLN A O 1
ATOM 1417 N N . LEU A 1 186 ? 17.397 -1.135 -18.489 1.00 90.94 186 LEU A N 1
ATOM 1418 C CA . LEU A 1 186 ? 17.174 -2.582 -18.434 1.00 90.94 186 LEU A CA 1
ATOM 1419 C C . LEU A 1 186 ? 16.199 -3.059 -19.517 1.00 90.94 186 LEU A C 1
ATOM 1421 O O . LEU A 1 186 ? 15.295 -2.325 -19.932 1.00 90.94 186 LEU A O 1
ATOM 1425 N N . ASN A 1 187 ? 16.343 -4.321 -19.917 1.00 90.50 187 ASN A N 1
ATOM 142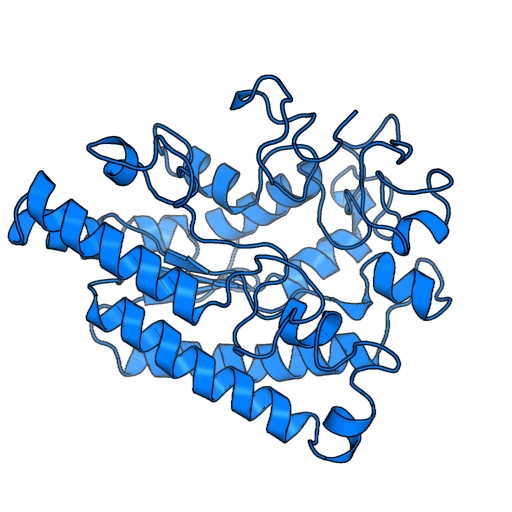6 C CA . ASN A 1 187 ? 15.424 -5.010 -20.818 1.00 90.50 187 ASN A CA 1
ATOM 1427 C C . ASN A 1 187 ? 14.093 -5.386 -20.132 1.00 90.50 187 ASN A C 1
ATOM 1429 O O . ASN A 1 187 ? 13.906 -5.242 -18.919 1.00 90.50 187 ASN A O 1
ATOM 1433 N N . GLU A 1 188 ? 13.127 -5.861 -20.924 1.00 86.81 188 GLU A N 1
ATOM 1434 C CA . GLU A 1 188 ? 11.764 -6.191 -20.472 1.00 86.81 188 GLU A CA 1
ATOM 1435 C C . GLU A 1 188 ? 11.681 -7.379 -19.501 1.00 86.81 188 GLU A C 1
ATOM 1437 O O . GLU A 1 188 ? 10.711 -7.499 -18.752 1.00 86.81 188 GLU A O 1
ATOM 1442 N N . ASP A 1 189 ? 12.702 -8.222 -19.445 1.00 89.19 189 ASP A N 1
ATOM 1443 C CA . ASP A 1 189 ? 12.839 -9.369 -18.545 1.00 89.19 189 ASP A CA 1
ATOM 1444 C C . ASP A 1 189 ? 13.795 -9.104 -17.366 1.00 89.19 189 ASP A C 1
ATOM 1446 O O . ASP A 1 189 ? 13.864 -9.901 -16.434 1.00 89.19 189 ASP A O 1
ATOM 1450 N N . GLU A 1 190 ? 14.452 -7.941 -17.337 1.00 94.50 190 GLU A N 1
ATOM 1451 C CA . GLU A 1 190 ? 15.452 -7.578 -16.327 1.00 94.50 190 GLU A CA 1
ATOM 1452 C C . GLU A 1 190 ? 14.915 -6.642 -15.234 1.00 94.50 190 GLU A C 1
ATOM 1454 O O . GLU A 1 190 ? 14.150 -5.712 -15.484 1.00 94.50 190 GLU A O 1
ATOM 1459 N N . CYS A 1 191 ? 15.384 -6.818 -14.000 1.00 96.69 191 CYS A N 1
ATOM 1460 C CA . CYS A 1 191 ? 15.045 -5.939 -12.883 1.00 96.69 191 CYS A CA 1
ATOM 1461 C C . CYS A 1 191 ? 16.303 -5.395 -12.207 1.00 96.69 191 CYS A C 1
ATOM 1463 O O . CYS A 1 191 ? 17.367 -5.999 -12.263 1.00 96.69 191 CYS A O 1
ATOM 1465 N N . SER A 1 192 ? 16.176 -4.259 -11.519 1.00 96.50 192 SER A N 1
ATOM 1466 C CA . SER A 1 192 ? 17.269 -3.732 -10.700 1.00 96.50 192 SER A CA 1
ATOM 1467 C C . SER A 1 192 ? 17.515 -4.637 -9.487 1.00 96.50 192 SER A C 1
ATOM 1469 O O . SER A 1 192 ? 16.727 -4.643 -8.533 1.00 96.50 192 SER A O 1
ATOM 1471 N N . ASP A 1 193 ? 18.630 -5.372 -9.513 1.00 95.62 193 ASP A N 1
ATOM 1472 C CA . ASP A 1 193 ? 19.042 -6.289 -8.443 1.00 95.62 193 ASP A CA 1
ATOM 1473 C C . ASP A 1 193 ? 19.163 -5.587 -7.091 1.00 95.62 193 ASP A C 1
ATOM 1475 O O . ASP A 1 193 ? 18.682 -6.091 -6.077 1.00 95.62 193 ASP A O 1
ATOM 1479 N N . LEU A 1 194 ? 19.769 -4.395 -7.064 1.00 93.00 194 LEU A N 1
ATOM 1480 C CA . LEU A 1 194 ? 19.941 -3.631 -5.830 1.00 93.00 194 LEU A CA 1
ATOM 1481 C C . LEU A 1 194 ? 18.587 -3.247 -5.220 1.00 93.00 194 LEU A C 1
ATOM 1483 O O . LEU A 1 194 ? 18.381 -3.432 -4.021 1.00 93.00 194 LEU A O 1
ATOM 1487 N N . ALA A 1 195 ? 17.661 -2.734 -6.033 1.00 95.69 195 ALA A N 1
ATOM 1488 C CA . ALA A 1 195 ? 16.351 -2.310 -5.551 1.00 95.69 195 ALA A CA 1
ATOM 1489 C C . ALA A 1 195 ? 15.533 -3.497 -5.015 1.00 95.69 195 ALA A C 1
ATOM 1491 O O . ALA A 1 195 ? 14.947 -3.406 -3.935 1.00 95.69 195 ALA A O 1
ATOM 1492 N N . ASN A 1 196 ? 15.545 -4.632 -5.721 1.00 97.88 196 ASN A N 1
ATOM 1493 C CA . ASN A 1 196 ? 14.856 -5.841 -5.270 1.00 97.88 196 ASN A CA 1
ATOM 1494 C C . ASN A 1 196 ? 15.515 -6.468 -4.036 1.00 97.88 196 ASN A C 1
ATOM 1496 O O . ASN A 1 196 ? 14.804 -6.896 -3.130 1.00 97.88 196 ASN A O 1
ATOM 1500 N N . LYS A 1 197 ? 16.852 -6.474 -3.942 1.00 97.12 197 LYS A N 1
ATOM 1501 C CA . LYS A 1 197 ? 17.568 -6.973 -2.758 1.00 97.12 197 LYS A CA 1
ATOM 1502 C C . LYS A 1 197 ? 17.166 -6.209 -1.496 1.00 97.12 197 LYS A C 1
ATOM 1504 O O . LYS A 1 197 ? 16.893 -6.832 -0.472 1.00 97.12 197 LYS A O 1
ATOM 1509 N N . LEU A 1 198 ? 17.087 -4.881 -1.578 1.00 96.88 198 LEU A N 1
ATOM 1510 C CA . LEU A 1 198 ? 16.651 -4.032 -0.465 1.00 96.88 198 LEU A CA 1
ATOM 1511 C C . LEU A 1 198 ? 15.191 -4.295 -0.074 1.00 96.88 198 LEU A C 1
ATOM 1513 O O . LEU A 1 198 ? 14.887 -4.420 1.112 1.00 96.88 198 LEU A O 1
ATOM 1517 N N . ALA A 1 199 ? 14.302 -4.435 -1.062 1.00 98.31 199 ALA A N 1
ATOM 1518 C CA . ALA A 1 199 ? 12.905 -4.775 -0.814 1.00 98.31 199 ALA A CA 1
ATOM 1519 C C . ALA A 1 199 ? 12.769 -6.136 -0.115 1.00 98.31 199 ALA A C 1
ATOM 1521 O O . ALA A 1 199 ? 12.105 -6.227 0.912 1.00 98.31 199 ALA A O 1
ATOM 1522 N N . VAL A 1 200 ? 13.450 -7.179 -0.604 1.00 98.38 200 VAL A N 1
ATOM 1523 C CA . VAL A 1 200 ? 13.442 -8.520 0.010 1.00 98.38 200 VAL A CA 1
ATOM 1524 C C . VAL A 1 200 ? 13.987 -8.484 1.438 1.00 98.38 200 VAL A C 1
ATOM 1526 O O . VAL A 1 200 ? 13.404 -9.098 2.331 1.00 98.38 200 VAL A O 1
ATOM 1529 N N . GLN A 1 201 ? 15.063 -7.734 1.679 1.00 97.94 201 GLN A N 1
ATOM 1530 C CA . GLN A 1 201 ? 15.637 -7.581 3.012 1.00 97.94 201 GLN A CA 1
ATOM 1531 C C . GLN A 1 201 ? 14.656 -6.932 3.999 1.00 97.94 201 GLN A C 1
ATOM 1533 O O . GLN A 1 201 ? 14.457 -7.450 5.100 1.00 97.94 201 GLN A O 1
ATOM 1538 N N . TYR A 1 202 ? 14.010 -5.832 3.602 1.00 98.69 202 TYR A N 1
ATOM 1539 C CA . TYR A 1 202 ? 12.960 -5.203 4.405 1.00 98.69 202 TYR A CA 1
ATOM 1540 C C . TYR A 1 202 ? 11.771 -6.139 4.626 1.00 98.69 202 TYR A C 1
ATOM 1542 O O . TYR A 1 202 ? 11.300 -6.275 5.751 1.00 98.69 202 TYR A O 1
ATOM 1550 N N . ASN A 1 203 ? 11.327 -6.838 3.581 1.00 98.75 203 ASN A N 1
ATOM 1551 C CA . ASN A 1 203 ? 10.190 -7.752 3.648 1.00 98.75 203 ASN A CA 1
ATOM 1552 C C . ASN A 1 203 ? 10.425 -8.904 4.635 1.00 98.75 203 ASN A C 1
ATOM 1554 O O . ASN A 1 203 ? 9.490 -9.301 5.330 1.00 98.75 203 ASN A O 1
ATOM 1558 N N . GLY A 1 204 ? 11.661 -9.410 4.726 1.00 98.50 204 GLY A N 1
ATOM 1559 C CA . GLY A 1 204 ? 12.053 -10.401 5.729 1.00 98.50 204 GLY A CA 1
ATOM 1560 C C . GLY A 1 204 ? 11.879 -9.873 7.154 1.00 98.50 204 GLY A C 1
ATOM 1561 O O . GLY A 1 204 ? 11.151 -10.466 7.944 1.00 98.50 204 GLY A O 1
ATOM 1562 N N . ARG A 1 205 ? 12.452 -8.700 7.457 1.00 98.75 205 ARG A N 1
ATOM 1563 C CA . ARG A 1 205 ? 12.338 -8.090 8.795 1.00 98.75 205 ARG A CA 1
ATOM 1564 C C . ARG A 1 205 ? 10.912 -7.645 9.131 1.00 98.75 205 ARG A C 1
ATOM 1566 O O . ARG A 1 205 ? 10.513 -7.698 10.290 1.00 98.75 205 ARG A O 1
ATOM 1573 N N . LEU A 1 206 ? 10.123 -7.237 8.134 1.00 98.88 206 LEU A N 1
ATOM 1574 C CA . LEU A 1 206 ? 8.706 -6.924 8.316 1.00 98.88 206 LEU A CA 1
ATOM 1575 C C . LEU A 1 206 ? 7.919 -8.172 8.720 1.00 98.88 206 LEU A C 1
ATOM 1577 O O . LEU A 1 206 ? 7.098 -8.100 9.628 1.00 98.88 206 LEU A O 1
ATOM 1581 N N . LYS A 1 207 ? 8.167 -9.317 8.074 1.00 98.69 207 LYS A N 1
ATOM 1582 C CA . LYS A 1 207 ? 7.520 -10.580 8.445 1.00 98.69 207 LYS A CA 1
ATOM 1583 C C . LYS A 1 207 ? 7.783 -10.923 9.915 1.00 98.69 207 LYS A C 1
ATOM 1585 O O . LYS A 1 207 ? 6.834 -11.246 10.628 1.00 98.69 207 LYS A O 1
ATOM 1590 N N . ASP A 1 208 ? 9.031 -10.794 10.359 1.00 98.69 208 ASP A N 1
ATOM 1591 C CA . ASP A 1 208 ? 9.417 -11.054 11.750 1.00 98.69 208 ASP A CA 1
ATOM 1592 C C . ASP A 1 208 ? 8.762 -10.052 12.716 1.00 98.69 208 ASP A C 1
ATOM 1594 O O . ASP A 1 208 ? 8.207 -10.454 13.738 1.00 98.69 208 ASP A O 1
ATOM 1598 N N . LEU A 1 209 ? 8.727 -8.761 12.357 1.00 98.88 209 LEU A N 1
ATOM 1599 C CA . LEU A 1 209 ? 8.020 -7.727 13.121 1.00 98.88 209 LEU A CA 1
ATOM 1600 C C . LEU A 1 209 ? 6.534 -8.070 13.304 1.00 98.88 209 LEU A C 1
ATOM 1602 O O . LEU A 1 209 ? 6.019 -7.973 14.414 1.00 98.88 209 LEU A O 1
ATOM 1606 N N . LEU A 1 210 ? 5.825 -8.457 12.240 1.00 98.81 210 LEU A N 1
ATOM 1607 C CA . LEU A 1 210 ? 4.393 -8.763 12.337 1.00 98.81 210 LEU A CA 1
ATOM 1608 C C . LEU A 1 210 ? 4.123 -10.022 13.171 1.00 98.81 210 LEU A C 1
ATOM 1610 O O . LEU A 1 210 ? 3.119 -10.065 13.881 1.00 98.81 210 LEU A O 1
ATOM 1614 N N . ALA A 1 211 ? 5.009 -11.021 13.113 1.00 98.56 211 ALA A N 1
ATOM 1615 C CA . ALA A 1 211 ? 4.938 -12.185 13.994 1.00 98.56 211 ALA A CA 1
ATOM 1616 C C . ALA A 1 211 ? 5.098 -11.767 15.463 1.00 98.56 211 ALA A C 1
ATOM 1618 O O . ALA A 1 211 ? 4.248 -12.087 16.290 1.00 98.56 211 ALA A O 1
ATOM 1619 N N . GLU A 1 212 ? 6.109 -10.951 15.767 1.00 98.62 212 GLU A N 1
ATOM 1620 C CA . GLU A 1 212 ? 6.325 -10.439 17.120 1.00 98.62 212 GLU A CA 1
ATOM 1621 C C . GLU A 1 212 ? 5.135 -9.606 17.627 1.00 98.62 212 GLU A C 1
ATOM 1623 O O . GLU A 1 212 ? 4.732 -9.737 18.783 1.00 98.62 212 GLU A O 1
ATOM 1628 N N . LEU A 1 213 ? 4.543 -8.755 16.784 1.00 98.75 213 LEU A N 1
ATOM 1629 C CA . LEU A 1 213 ? 3.374 -7.961 17.167 1.00 98.75 213 LEU A CA 1
ATOM 1630 C C . LEU A 1 213 ? 2.136 -8.835 17.415 1.00 98.75 213 LEU A C 1
ATOM 1632 O O . LEU A 1 213 ? 1.378 -8.536 18.334 1.00 98.75 213 LEU A O 1
ATOM 1636 N N . ASN A 1 214 ? 1.939 -9.914 16.651 1.00 98.44 214 ASN A N 1
ATOM 1637 C CA . ASN A 1 214 ? 0.873 -10.887 16.914 1.00 98.44 214 ASN A CA 1
ATOM 1638 C C . ASN A 1 214 ? 1.047 -11.584 18.273 1.00 98.44 214 ASN A C 1
ATOM 1640 O O . ASN A 1 214 ? 0.064 -11.773 18.986 1.00 98.44 214 ASN A O 1
ATOM 1644 N N . ASP A 1 215 ? 2.283 -11.912 18.653 1.00 98.31 2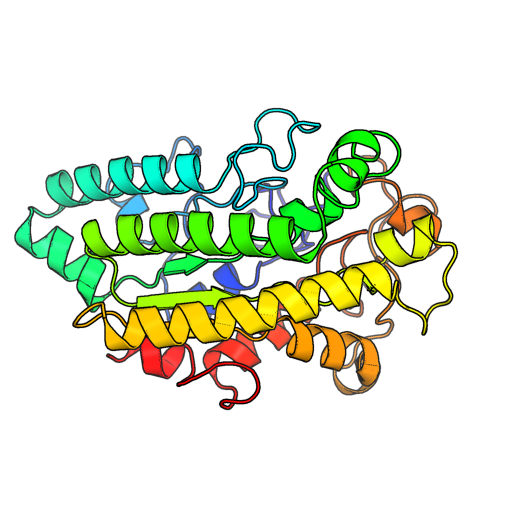15 ASP A N 1
ATOM 1645 C CA . ASP A 1 215 ? 2.574 -12.575 19.930 1.00 98.31 2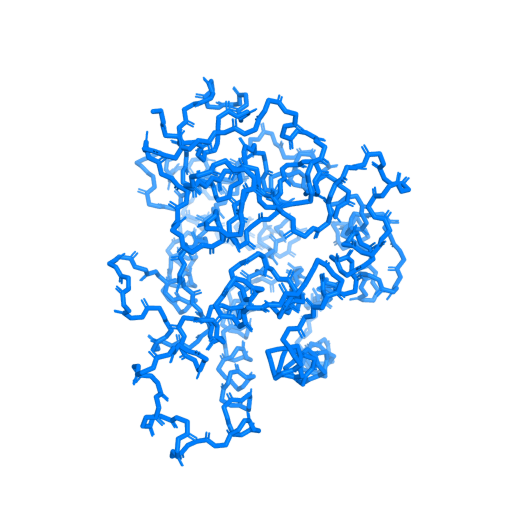15 ASP A CA 1
ATOM 1646 C C . ASP A 1 215 ? 2.430 -11.626 21.133 1.00 98.31 215 ASP A C 1
ATOM 1648 O O . ASP A 1 215 ? 2.066 -12.054 22.230 1.00 98.31 215 ASP A O 1
ATOM 1652 N N . ASN A 1 216 ? 2.700 -10.329 20.939 1.00 98.31 216 ASN A N 1
ATOM 1653 C CA . ASN A 1 216 ? 2.834 -9.366 22.036 1.00 98.31 216 ASN A CA 1
ATOM 1654 C C . ASN A 1 216 ? 1.701 -8.334 22.149 1.00 98.31 216 ASN A C 1
ATOM 1656 O O . ASN A 1 216 ? 1.653 -7.611 23.146 1.00 98.31 216 ASN A O 1
ATOM 1660 N N . LEU A 1 217 ? 0.781 -8.242 21.180 1.00 98.56 217 LEU A N 1
ATOM 1661 C CA . LEU A 1 217 ? -0.361 -7.317 21.216 1.00 98.56 217 LEU A CA 1
ATOM 1662 C C . LEU A 1 217 ? -1.696 -8.080 21.312 1.00 98.56 217 LEU A C 1
ATOM 1664 O O . LEU A 1 217 ? -2.306 -8.405 20.291 1.00 98.56 217 LEU A O 1
ATOM 1668 N N . PRO A 1 218 ? -2.203 -8.345 22.534 1.00 98.00 218 PRO A N 1
ATOM 1669 C CA . PRO A 1 218 ? -3.389 -9.169 22.739 1.00 98.00 218 PRO A CA 1
ATOM 1670 C C . PRO A 1 218 ? -4.619 -8.722 21.941 1.00 98.00 218 PRO A C 1
ATOM 1672 O O . PRO A 1 218 ? -5.080 -7.578 22.010 1.00 98.00 218 PRO A O 1
ATOM 1675 N N . GLY A 1 219 ? -5.194 -9.675 21.210 1.00 97.31 219 GLY A N 1
ATOM 1676 C CA . GLY A 1 219 ? -6.382 -9.476 20.384 1.00 97.31 219 GLY A CA 1
ATOM 1677 C C . GLY A 1 219 ? -6.125 -8.740 19.068 1.00 97.31 219 GLY A C 1
ATOM 1678 O O . GLY A 1 219 ? -7.067 -8.581 18.291 1.00 97.31 219 GLY A O 1
ATOM 1679 N N . ALA A 1 220 ? -4.899 -8.275 18.804 1.00 98.44 220 ALA A N 1
ATOM 1680 C CA . ALA A 1 220 ? -4.520 -7.817 17.477 1.00 98.44 220 ALA A CA 1
ATOM 1681 C C . ALA A 1 220 ? -4.259 -9.015 16.558 1.00 98.44 220 ALA A C 1
ATOM 1683 O O . ALA A 1 220 ? -3.794 -10.062 16.992 1.00 98.44 220 ALA A O 1
ATOM 1684 N N . ASN A 1 221 ? -4.575 -8.838 15.283 1.00 98.62 221 ASN A N 1
ATOM 1685 C CA . ASN A 1 221 ? -4.336 -9.790 14.216 1.00 98.62 221 ASN A CA 1
ATOM 1686 C C . ASN A 1 221 ? -3.685 -9.031 13.062 1.00 98.62 221 ASN A C 1
ATOM 1688 O O . ASN A 1 221 ? -4.344 -8.256 12.362 1.00 98.62 221 ASN A O 1
ATOM 1692 N N . PHE A 1 222 ? -2.387 -9.242 12.894 1.00 98.81 222 PHE A N 1
ATOM 1693 C CA . PHE A 1 222 ? -1.590 -8.741 11.788 1.00 98.81 222 PHE A CA 1
ATOM 1694 C C . PHE A 1 222 ? -1.495 -9.812 10.710 1.00 98.81 222 PHE A C 1
ATOM 1696 O O . PHE A 1 222 ? -0.898 -10.871 10.910 1.00 98.81 222 PHE A O 1
ATOM 1703 N N . VAL A 1 223 ? -2.078 -9.504 9.556 1.00 98.50 223 VAL A N 1
ATOM 1704 C CA . VAL A 1 223 ? -1.974 -10.290 8.332 1.00 98.50 223 VAL A CA 1
ATOM 1705 C C . VAL A 1 223 ? -0.951 -9.629 7.416 1.00 98.50 223 VAL A C 1
ATOM 1707 O O . VAL A 1 223 ? -1.092 -8.462 7.045 1.00 98.50 223 VAL A O 1
ATOM 1710 N N . LEU A 1 224 ? 0.072 -10.386 7.032 1.00 98.75 224 LEU A N 1
ATOM 1711 C CA . LEU A 1 224 ? 1.024 -10.007 5.999 1.00 98.75 224 LEU A CA 1
ATOM 1712 C C . LEU A 1 224 ? 0.391 -10.224 4.622 1.00 98.75 224 LEU A C 1
ATOM 1714 O O . LEU A 1 224 ? 0.069 -11.355 4.263 1.00 98.75 224 LEU A O 1
ATOM 1718 N N . ALA A 1 225 ? 0.285 -9.157 3.834 1.00 98.56 225 ALA A N 1
ATOM 1719 C CA . ALA A 1 225 ? 0.010 -9.221 2.405 1.00 98.56 225 ALA A CA 1
ATOM 1720 C C . ALA A 1 225 ? 1.344 -9.258 1.636 1.00 98.56 225 ALA A C 1
ATOM 1722 O O . ALA A 1 225 ? 2.052 -8.253 1.530 1.00 98.56 225 ALA A O 1
ATOM 1723 N N . ASN A 1 226 ? 1.706 -10.426 1.105 1.00 98.00 226 ASN A N 1
ATOM 1724 C CA . ASN A 1 226 ? 2.946 -10.641 0.360 1.00 98.00 226 ASN A CA 1
ATOM 1725 C C . ASN A 1 226 ? 2.803 -10.150 -1.090 1.00 98.00 226 ASN A C 1
ATOM 1727 O O . ASN A 1 226 ? 2.709 -10.924 -2.046 1.00 98.00 226 ASN A O 1
ATOM 1731 N N . VAL A 1 227 ? 2.754 -8.827 -1.244 1.00 97.19 227 VAL A N 1
ATOM 1732 C CA . VAL A 1 227 ? 2.605 -8.173 -2.546 1.00 97.19 227 VAL A CA 1
ATOM 1733 C C . VAL A 1 227 ? 3.855 -8.307 -3.414 1.00 97.19 227 VAL A C 1
ATOM 1735 O O . VAL A 1 227 ? 3.723 -8.258 -4.633 1.00 97.19 227 VAL A O 1
ATOM 1738 N N . TYR A 1 228 ? 5.040 -8.527 -2.829 1.00 98.44 228 TYR A N 1
ATOM 1739 C CA . TYR A 1 228 ? 6.262 -8.820 -3.586 1.00 98.44 228 TYR A CA 1
ATOM 1740 C C . TYR A 1 228 ? 6.066 -10.014 -4.522 1.00 98.44 228 TYR A C 1
ATOM 1742 O O . TYR A 1 228 ? 6.155 -9.864 -5.742 1.00 98.44 228 TYR A O 1
ATOM 1750 N N . ASP A 1 229 ? 5.731 -11.179 -3.963 1.00 97.75 229 ASP A N 1
ATOM 1751 C CA . ASP A 1 229 ? 5.578 -12.403 -4.750 1.00 97.75 229 ASP A CA 1
ATOM 1752 C C . ASP A 1 229 ? 4.336 -12.359 -5.642 1.00 97.75 229 ASP A C 1
ATOM 1754 O O . ASP A 1 229 ? 4.368 -12.876 -6.757 1.00 97.75 229 ASP A O 1
ATOM 1758 N N . LEU A 1 230 ? 3.248 -11.727 -5.188 1.00 96.69 230 LEU A N 1
ATOM 1759 C CA . LEU A 1 230 ? 2.035 -11.571 -5.994 1.00 96.69 230 LEU A CA 1
ATOM 1760 C C . LEU A 1 230 ? 2.280 -10.749 -7.260 1.00 96.69 230 LEU A C 1
ATOM 1762 O O . LEU A 1 230 ? 1.874 -11.142 -8.354 1.00 96.69 230 LEU A O 1
ATOM 1766 N N . VAL A 1 231 ? 2.926 -9.592 -7.117 1.00 97.75 231 VAL A N 1
ATOM 1767 C CA . VAL A 1 231 ? 3.218 -8.722 -8.257 1.00 97.75 231 VAL A CA 1
ATOM 1768 C C . VAL A 1 231 ? 4.282 -9.366 -9.142 1.00 97.75 231 VAL A C 1
ATOM 1770 O O . VAL A 1 231 ? 4.155 -9.296 -10.359 1.00 97.75 231 VAL A O 1
ATOM 1773 N N . MET A 1 232 ? 5.279 -10.054 -8.576 1.00 97.69 232 MET A N 1
ATOM 1774 C CA . MET A 1 232 ? 6.281 -10.773 -9.370 1.00 97.69 232 MET A CA 1
ATOM 1775 C C . MET A 1 232 ? 5.680 -11.926 -10.187 1.00 97.69 232 MET A C 1
ATOM 1777 O O . MET A 1 232 ? 6.031 -12.097 -11.357 1.00 97.69 232 MET A O 1
ATOM 1781 N N . GLU A 1 233 ? 4.747 -12.687 -9.606 1.00 96.69 233 GLU A N 1
ATOM 1782 C CA . GLU A 1 233 ? 3.976 -13.720 -10.312 1.00 96.69 233 GLU A CA 1
ATOM 1783 C C . GLU A 1 233 ? 3.210 -13.099 -11.483 1.00 96.69 233 GLU A C 1
ATOM 1785 O O . GLU A 1 233 ? 3.229 -13.627 -12.593 1.00 96.69 233 GLU A O 1
ATOM 1790 N N . LEU A 1 234 ? 2.579 -11.945 -11.261 1.00 96.50 234 LEU A N 1
ATOM 1791 C CA . LEU A 1 234 ? 1.821 -11.257 -12.297 1.00 96.50 234 LEU A CA 1
ATOM 1792 C C . LEU A 1 234 ? 2.719 -10.677 -13.402 1.00 96.50 234 LEU A C 1
ATOM 1794 O O . LEU A 1 234 ? 2.355 -10.768 -14.571 1.00 96.50 234 LEU A O 1
ATOM 1798 N N . ILE A 1 235 ? 3.881 -10.114 -13.057 1.00 97.38 235 ILE A N 1
ATOM 1799 C CA . ILE A 1 235 ? 4.874 -9.606 -14.018 1.00 97.38 235 ILE A CA 1
ATOM 1800 C C . ILE A 1 235 ? 5.428 -10.747 -14.868 1.00 97.38 235 ILE A C 1
ATOM 1802 O O . ILE A 1 235 ? 5.517 -10.606 -16.080 1.00 97.38 235 ILE A O 1
ATOM 1806 N N . THR A 1 236 ? 5.784 -11.874 -14.251 1.00 96.88 236 THR A N 1
ATOM 1807 C CA . THR A 1 236 ? 6.414 -13.005 -14.949 1.00 96.88 236 THR A CA 1
ATOM 1808 C C . THR A 1 236 ? 5.402 -13.786 -15.787 1.00 96.88 236 THR A C 1
ATOM 1810 O O . THR A 1 236 ? 5.692 -14.181 -16.913 1.00 96.88 236 THR A O 1
ATOM 1813 N N . ASN A 1 237 ? 4.186 -13.979 -15.268 1.00 97.38 237 ASN A N 1
ATOM 1814 C CA . ASN A 1 237 ? 3.160 -14.828 -15.876 1.00 97.38 237 ASN A CA 1
ATOM 1815 C C . ASN A 1 237 ? 1.971 -14.027 -16.429 1.00 97.38 237 ASN A C 1
ATOM 1817 O O . ASN A 1 237 ? 0.864 -14.557 -16.517 1.00 97.38 237 ASN A O 1
ATOM 1821 N N . TYR A 1 238 ? 2.170 -12.764 -16.826 1.00 96.94 238 TYR A N 1
ATOM 1822 C CA . TYR A 1 238 ? 1.100 -11.833 -17.225 1.00 96.94 238 TYR A CA 1
ATOM 1823 C C . TYR A 1 238 ? 0.105 -12.433 -18.240 1.00 96.94 238 TYR A C 1
ATOM 1825 O O . TYR A 1 238 ? -1.109 -12.250 -18.114 1.00 96.94 238 TYR A O 1
ATOM 1833 N N . ALA A 1 239 ? 0.593 -13.222 -19.204 1.00 97.38 239 ALA A N 1
ATOM 1834 C CA . ALA A 1 239 ? -0.227 -13.847 -20.241 1.00 97.38 239 ALA A CA 1
ATOM 1835 C C . ALA A 1 239 ? -1.248 -14.852 -19.675 1.00 97.38 239 ALA A C 1
ATOM 1837 O O . ALA A 1 239 ? -2.376 -14.926 -20.165 1.00 97.38 239 ALA A O 1
ATOM 1838 N N . LYS A 1 240 ? -0.904 -15.570 -18.593 1.00 97.62 240 LYS A N 1
ATOM 1839 C CA . LYS A 1 240 ? -1.809 -16.495 -17.880 1.00 97.62 240 LYS A CA 1
ATOM 1840 C C . LYS A 1 240 ? -3.026 -15.771 -17.301 1.00 97.62 240 LYS A C 1
ATOM 1842 O O . LYS A 1 240 ? -4.088 -16.369 -17.148 1.00 97.62 240 LYS A O 1
ATOM 1847 N N . TYR A 1 241 ? -2.874 -14.485 -17.007 1.00 96.62 241 TYR A N 1
ATOM 1848 C CA . TYR A 1 241 ? -3.925 -13.627 -16.475 1.00 96.62 241 TYR A CA 1
ATOM 1849 C C . TYR A 1 241 ? -4.647 -12.816 -17.564 1.00 96.62 241 TYR A C 1
ATOM 1851 O O . TYR A 1 241 ? -5.447 -11.939 -17.249 1.00 96.62 241 TYR A O 1
ATOM 1859 N N . GLY A 1 242 ? -4.385 -13.095 -18.848 1.00 96.56 242 GLY A N 1
ATOM 1860 C CA . GLY A 1 242 ? -5.000 -12.387 -19.975 1.00 96.56 242 GLY A CA 1
ATOM 1861 C C . GLY A 1 242 ? -4.437 -10.982 -20.224 1.00 96.56 242 GLY A C 1
ATOM 1862 O O . GLY A 1 242 ? -5.023 -10.214 -20.993 1.00 96.56 242 GLY A O 1
ATOM 1863 N N . LEU A 1 243 ? -3.310 -10.644 -19.592 1.00 97.19 243 LEU A N 1
ATOM 1864 C CA . LEU A 1 243 ? -2.580 -9.401 -19.825 1.00 97.19 243 LEU A CA 1
ATOM 1865 C C . LEU A 1 243 ? -1.620 -9.563 -21.018 1.00 97.19 243 LEU A C 1
ATOM 1867 O O . LEU A 1 243 ? -1.344 -10.671 -21.476 1.00 97.19 243 LEU A O 1
ATOM 1871 N N . ARG A 1 244 ? -1.126 -8.444 -21.549 1.00 95.25 244 ARG A N 1
ATOM 1872 C CA . ARG A 1 244 ? -0.254 -8.357 -22.731 1.00 95.25 244 ARG A CA 1
ATOM 1873 C C . ARG A 1 244 ? 1.186 -7.979 -22.416 1.00 95.25 244 ARG A C 1
ATOM 1875 O O . ARG A 1 244 ? 2.057 -8.304 -23.210 1.00 95.25 244 ARG A O 1
ATOM 1882 N N . THR A 1 245 ? 1.426 -7.287 -21.309 1.00 94.00 245 THR A N 1
ATOM 1883 C CA . THR A 1 245 ? 2.772 -6.898 -20.880 1.00 94.00 245 THR A CA 1
ATOM 1884 C C . THR A 1 245 ? 2.845 -6.815 -19.362 1.00 94.00 245 THR A C 1
ATOM 1886 O O . THR A 1 245 ? 1.907 -6.342 -18.707 1.00 94.00 245 THR A O 1
ATOM 1889 N N . GLY A 1 246 ? 3.968 -7.297 -18.830 1.00 94.00 246 GLY A N 1
ATOM 1890 C CA . GLY A 1 246 ? 4.353 -7.206 -17.427 1.00 94.00 246 GLY A CA 1
ATOM 1891 C C . GLY A 1 246 ? 5.412 -6.143 -17.138 1.00 94.00 246 GLY A C 1
ATOM 1892 O O . GLY A 1 246 ? 5.766 -5.975 -15.982 1.00 94.00 246 GLY A O 1
ATOM 1893 N N . SER A 1 247 ? 5.930 -5.439 -18.146 1.00 90.88 247 SER A N 1
ATOM 1894 C CA . SER A 1 247 ? 7.114 -4.570 -18.017 1.00 90.88 247 SER A CA 1
ATOM 1895 C C . SER A 1 247 ? 6.886 -3.136 -18.502 1.00 90.88 247 SER A C 1
ATOM 1897 O O . SER A 1 247 ? 7.607 -2.229 -18.087 1.00 90.88 247 SER A O 1
ATOM 1899 N N . SER A 1 248 ? 5.875 -2.909 -19.345 1.00 88.62 248 SER A N 1
ATOM 1900 C CA . SER A 1 248 ? 5.581 -1.605 -19.947 1.00 88.62 248 SER A CA 1
ATOM 1901 C C . SER A 1 248 ? 4.431 -0.894 -19.229 1.00 88.62 248 SER A C 1
ATOM 1903 O O . SER A 1 248 ? 3.453 -1.522 -18.823 1.00 88.62 248 SER A O 1
ATOM 1905 N N . ALA A 1 249 ? 4.529 0.432 -19.113 1.00 90.62 249 ALA A N 1
ATOM 1906 C CA . ALA A 1 249 ? 3.451 1.280 -18.612 1.00 90.62 249 ALA A CA 1
ATOM 1907 C C . ALA A 1 249 ? 2.461 1.646 -19.730 1.00 90.62 249 ALA A C 1
ATOM 1909 O O . ALA A 1 249 ? 2.859 1.922 -20.864 1.00 90.62 249 ALA A O 1
ATOM 1910 N N . CYS A 1 250 ? 1.170 1.716 -19.402 1.00 91.75 250 CYS A N 1
ATOM 1911 C CA . CYS A 1 250 ? 0.152 2.174 -20.347 1.00 91.75 250 CYS A CA 1
ATOM 1912 C C . CYS A 1 250 ? 0.076 3.707 -20.482 1.00 91.75 250 CYS A C 1
ATOM 1914 O O . CYS A 1 250 ? -0.211 4.224 -21.564 1.00 91.75 250 CYS A O 1
ATOM 1916 N N . CYS A 1 251 ? 0.288 4.428 -19.383 1.00 90.12 251 CYS A N 1
ATOM 1917 C CA . CYS A 1 251 ? 0.291 5.878 -19.309 1.00 90.12 251 CYS A CA 1
ATOM 1918 C C . CYS A 1 251 ? 1.719 6.399 -19.163 1.00 90.12 251 CYS A C 1
ATOM 1920 O O . CYS A 1 251 ? 2.396 6.112 -18.176 1.00 90.12 251 CYS A O 1
ATOM 1922 N N . GLY A 1 252 ? 2.149 7.228 -20.112 1.00 83.38 252 GLY A N 1
ATOM 1923 C CA . GLY A 1 252 ? 3.452 7.879 -20.055 1.00 83.38 252 GLY A CA 1
ATOM 1924 C C . GLY A 1 252 ? 3.750 8.726 -21.286 1.00 83.38 252 GLY A C 1
ATOM 1925 O O . GLY A 1 252 ? 2.910 8.909 -22.172 1.00 83.38 252 GLY A O 1
ATOM 1926 N N . PHE A 1 253 ? 4.946 9.304 -21.325 1.00 68.69 253 PHE A N 1
ATOM 1927 C CA . PHE A 1 253 ? 5.414 10.086 -22.468 1.00 68.69 253 PHE A CA 1
ATOM 1928 C C . PHE A 1 253 ? 6.010 9.187 -23.554 1.00 68.69 253 PHE A C 1
ATOM 1930 O O . PHE A 1 253 ? 6.760 8.264 -23.259 1.00 68.69 253 PHE A O 1
ATOM 1937 N N . GLY A 1 254 ? 5.695 9.481 -24.821 1.00 59.38 254 GLY A N 1
ATOM 1938 C CA . GLY A 1 254 ? 6.211 8.712 -25.959 1.00 59.38 254 GLY A CA 1
ATOM 1939 C C . GLY A 1 254 ? 5.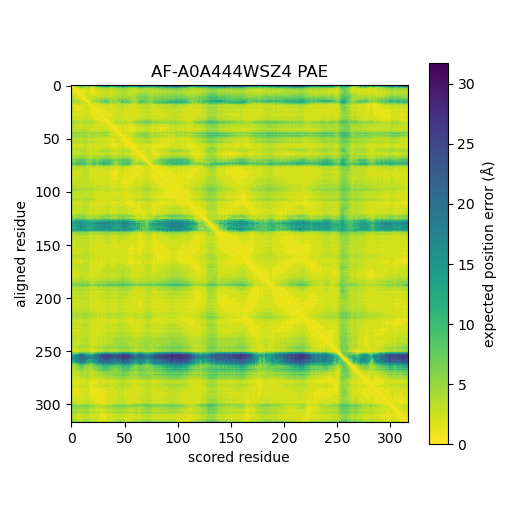548 7.342 -26.156 1.00 59.38 254 GLY A C 1
ATOM 1940 O O . GLY A 1 254 ? 6.183 6.439 -26.697 1.00 59.38 254 GLY A O 1
ATOM 1941 N N . GLY A 1 255 ? 4.297 7.161 -25.714 1.00 56.81 255 GLY A N 1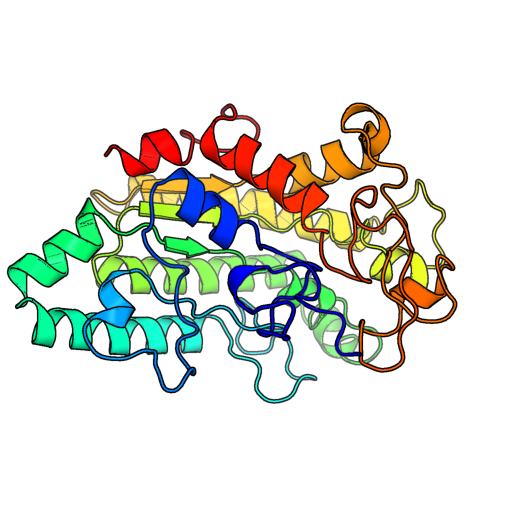
ATOM 1942 C CA . GLY A 1 255 ? 3.552 5.903 -25.873 1.00 56.81 255 GLY A CA 1
ATOM 1943 C C . GLY A 1 255 ? 4.109 4.763 -25.014 1.00 56.81 255 GLY A C 1
ATOM 1944 O O . GLY A 1 255 ? 4.591 5.012 -23.922 1.00 56.81 255 GLY A O 1
ATOM 1945 N N . GLN A 1 256 ? 4.067 3.519 -25.502 1.00 54.34 256 GLN A N 1
ATOM 1946 C CA . GLN A 1 256 ? 4.594 2.326 -24.806 1.00 54.34 256 GLN A CA 1
ATOM 1947 C C . GLN A 1 256 ? 6.140 2.229 -24.810 1.00 54.34 256 GLN A C 1
ATOM 1949 O O . GLN A 1 256 ? 6.693 1.160 -24.569 1.00 54.34 256 GLN A O 1
ATOM 1954 N N . SER A 1 257 ? 6.857 3.313 -25.122 1.00 54.28 257 SER A N 1
ATOM 1955 C CA . SER A 1 257 ? 8.326 3.321 -25.109 1.00 54.28 257 SER A CA 1
ATOM 1956 C C . SER A 1 257 ? 8.881 3.345 -23.679 1.00 54.28 257 SER A C 1
ATOM 1958 O O . SER A 1 257 ? 8.195 3.757 -22.745 1.00 54.28 257 SER A O 1
ATOM 1960 N N . GLN A 1 258 ? 10.153 2.971 -23.493 1.00 56.00 258 GLN A N 1
ATOM 1961 C CA . GLN A 1 258 ? 10.831 3.027 -22.184 1.00 56.00 258 GLN A CA 1
ATOM 1962 C C . GLN A 1 258 ? 10.787 4.428 -21.529 1.00 56.00 258 GLN A C 1
ATOM 1964 O O . GLN A 1 258 ? 10.849 4.543 -20.306 1.00 56.00 258 GLN A O 1
ATOM 1969 N N . LEU A 1 259 ? 10.601 5.500 -22.314 1.00 54.72 259 LEU A N 1
ATOM 1970 C CA . LEU A 1 259 ? 10.441 6.874 -21.815 1.00 54.72 259 LEU A CA 1
ATOM 1971 C C . LEU A 1 259 ? 9.161 7.074 -20.983 1.00 54.72 259 LEU A C 1
ATOM 1973 O O . LEU A 1 259 ? 9.119 7.972 -20.136 1.00 54.72 259 LEU A O 1
ATOM 1977 N N . ALA A 1 260 ? 8.151 6.214 -21.153 1.00 55.50 260 ALA A N 1
ATOM 1978 C CA . ALA A 1 260 ? 6.948 6.203 -20.322 1.00 55.50 260 ALA A CA 1
ATOM 1979 C C . ALA A 1 260 ? 7.239 5.887 -18.850 1.00 55.50 260 ALA A C 1
ATOM 1981 O O . ALA A 1 260 ? 6.447 6.247 -17.984 1.00 55.50 260 ALA A O 1
ATOM 1982 N N . GLY A 1 261 ? 8.380 5.254 -18.563 1.00 57.66 261 GLY A N 1
ATOM 1983 C CA . GLY A 1 261 ? 8.816 4.947 -17.208 1.00 57.66 261 GLY A CA 1
ATOM 1984 C C . GLY A 1 261 ? 9.395 6.140 -16.449 1.00 57.66 261 GLY A C 1
ATOM 1985 O O . GLY A 1 261 ? 9.519 6.044 -15.242 1.00 57.66 261 GLY A O 1
ATOM 1986 N N . ILE A 1 262 ? 9.757 7.257 -17.091 1.00 61.88 262 ILE A N 1
ATOM 1987 C CA . ILE A 1 262 ? 10.543 8.321 -16.430 1.00 61.88 262 ILE A CA 1
ATOM 1988 C C . ILE A 1 262 ? 9.661 9.459 -15.911 1.00 61.88 262 ILE A C 1
ATOM 1990 O O . ILE A 1 262 ? 9.876 9.971 -14.812 1.00 61.88 262 ILE A O 1
ATOM 1994 N N . ILE A 1 263 ? 8.671 9.875 -16.702 1.00 66.94 263 ILE A N 1
ATOM 1995 C CA . ILE A 1 263 ? 7.840 11.041 -16.389 1.00 66.94 263 ILE A CA 1
ATOM 1996 C C . ILE A 1 263 ? 6.510 10.571 -15.791 1.00 66.94 263 ILE A C 1
ATOM 1998 O O . ILE A 1 263 ? 5.822 9.772 -16.432 1.00 66.94 263 ILE A O 1
ATOM 2002 N N . PRO A 1 264 ? 6.105 11.081 -14.608 1.00 76.06 264 PRO A N 1
ATOM 2003 C CA . PRO A 1 264 ? 4.818 10.744 -14.016 1.00 76.06 264 PRO A CA 1
ATOM 2004 C C . PRO A 1 264 ? 3.647 10.965 -14.978 1.00 76.06 264 PRO A C 1
ATOM 2006 O O . PRO A 1 264 ? 3.580 11.961 -15.702 1.00 76.06 264 PRO A O 1
ATOM 2009 N N . CYS A 1 265 ? 2.702 10.031 -14.933 1.00 82.69 265 CYS A N 1
ATOM 2010 C CA . CYS A 1 265 ? 1.462 10.075 -15.692 1.00 82.69 265 CYS A CA 1
ATOM 2011 C C . CYS A 1 265 ? 0.660 11.345 -15.339 1.00 82.69 265 CYS A C 1
ATOM 2013 O O . CYS A 1 265 ? 0.301 11.576 -14.183 1.00 82.69 265 CYS A O 1
ATOM 2015 N N . GLY A 1 266 ? 0.396 12.193 -16.336 1.00 82.50 266 GLY A N 1
ATOM 2016 C CA . GLY A 1 266 ? -0.174 13.526 -16.156 1.00 82.50 266 GLY A CA 1
ATOM 2017 C C . GLY A 1 266 ? -0.982 14.021 -17.361 1.00 82.50 266 GLY A C 1
ATOM 2018 O O . GLY A 1 266 ? -1.202 13.277 -18.315 1.00 82.50 266 GLY A O 1
ATOM 2019 N N . PRO A 1 267 ? -1.454 15.284 -17.343 1.00 80.94 267 PRO A N 1
ATOM 2020 C CA . PRO A 1 267 ? -2.379 15.816 -18.351 1.00 80.94 267 PRO A CA 1
ATOM 2021 C C . PRO A 1 267 ? -1.903 15.750 -19.808 1.00 80.94 267 PRO A C 1
ATOM 2023 O O . PRO A 1 267 ? -2.737 15.782 -20.716 1.00 80.94 267 PRO A O 1
ATOM 2026 N N . THR A 1 268 ? -0.586 15.695 -20.001 1.00 83.12 268 THR A N 1
ATOM 2027 C CA . THR A 1 268 ? 0.140 15.683 -21.277 1.00 83.12 268 THR A CA 1
ATOM 2028 C C . THR A 1 268 ? 0.642 14.291 -21.677 1.00 83.12 268 THR A C 1
ATOM 2030 O O . THR A 1 268 ? 1.261 14.149 -22.730 1.00 83.12 268 THR A O 1
ATOM 2033 N N . SER A 1 269 ? 0.385 13.261 -20.865 1.00 85.12 269 SER A N 1
ATOM 2034 C CA . SER A 1 269 ? 0.782 11.884 -21.161 1.00 85.12 269 SER A CA 1
ATOM 2035 C C . SER A 1 269 ? -0.066 11.267 -22.275 1.00 85.12 269 SER A C 1
ATOM 2037 O O . SER A 1 269 ? -1.233 11.611 -22.467 1.00 85.12 269 SER A O 1
ATOM 2039 N N . SER A 1 270 ? 0.525 10.315 -22.996 1.00 86.31 270 SER A N 1
ATOM 2040 C CA . SER A 1 270 ? -0.190 9.439 -23.926 1.00 86.31 270 SER A CA 1
ATOM 2041 C C . SER A 1 270 ? -0.734 8.218 -23.188 1.00 86.31 270 SER A C 1
ATOM 2043 O O . SER A 1 270 ? -0.147 7.778 -22.200 1.00 86.31 270 SER A O 1
ATOM 2045 N N . LEU A 1 271 ? -1.845 7.671 -23.683 1.00 88.75 271 LEU A N 1
ATOM 2046 C CA . LEU A 1 271 ? -2.516 6.509 -23.104 1.00 88.75 271 LEU A CA 1
ATOM 2047 C C . LEU A 1 271 ? -2.591 5.381 -24.128 1.00 88.75 271 LEU A C 1
ATOM 2049 O O . LEU A 1 271 ? -2.984 5.604 -25.274 1.00 88.75 271 LEU A O 1
ATOM 2053 N N . CYS A 1 272 ? -2.273 4.162 -23.705 1.00 89.00 272 CYS A N 1
ATOM 2054 C CA . CYS A 1 272 ? -2.547 2.981 -24.509 1.00 89.00 272 CYS A CA 1
ATOM 2055 C C . CYS A 1 272 ? -4.067 2.733 -24.638 1.00 89.00 272 CYS A C 1
ATOM 2057 O O . CYS A 1 272 ? -4.856 3.019 -23.728 1.00 89.00 272 CYS A O 1
ATOM 2059 N N . SER A 1 273 ? -4.505 2.189 -25.777 1.00 89.94 273 SER A N 1
ATOM 2060 C CA . SER A 1 273 ? -5.925 1.901 -26.032 1.00 89.94 273 SER A CA 1
ATOM 2061 C C . SER A 1 273 ? -6.429 0.662 -25.282 1.00 89.94 273 SER A C 1
ATOM 2063 O O . SER A 1 273 ? -7.619 0.554 -24.991 1.00 89.94 273 SER A O 1
ATOM 2065 N N . ASP A 1 274 ? -5.530 -0.255 -24.923 1.00 92.31 274 ASP A N 1
ATOM 2066 C CA . ASP A 1 274 ? -5.817 -1.545 -24.299 1.00 92.31 274 ASP A CA 1
ATOM 2067 C C . ASP A 1 274 ? -5.390 -1.618 -22.825 1.00 92.31 274 ASP A C 1
ATOM 2069 O O . ASP A 1 274 ? -4.988 -2.673 -22.346 1.00 92.31 274 ASP A O 1
ATOM 2073 N N . ARG A 1 275 ? -5.521 -0.511 -22.081 1.00 92.25 275 ARG A N 1
ATOM 2074 C CA . ARG A 1 275 ? -5.078 -0.359 -20.675 1.00 92.25 275 ARG A CA 1
ATOM 2075 C C . ARG A 1 275 ? -5.531 -1.440 -19.694 1.00 92.25 275 ARG A C 1
ATOM 2077 O O . ARG A 1 275 ? -4.840 -1.725 -18.724 1.00 92.25 275 ARG A O 1
ATOM 2084 N N . TYR A 1 276 ? -6.648 -2.098 -19.984 1.00 94.38 276 TYR A N 1
ATOM 2085 C CA . TYR A 1 276 ? -7.165 -3.247 -19.237 1.00 94.38 276 TYR A CA 1
ATOM 2086 C C . TYR A 1 276 ? -6.361 -4.547 -19.455 1.00 94.38 276 TYR A C 1
ATOM 2088 O O . TYR A 1 276 ? -6.707 -5.580 -18.891 1.00 94.38 276 TYR A O 1
ATOM 2096 N N . LYS A 1 277 ? -5.304 -4.515 -20.277 1.00 95.75 277 LYS A N 1
ATOM 2097 C CA . LYS A 1 277 ? -4.391 -5.634 -20.554 1.00 95.75 277 LYS A CA 1
ATOM 2098 C C . LYS A 1 277 ? -2.955 -5.373 -20.088 1.00 95.75 277 LYS A C 1
ATOM 2100 O O . LYS A 1 277 ? -2.059 -6.107 -20.485 1.00 95.75 277 LYS A O 1
ATOM 2105 N N . HIS A 1 278 ? -2.702 -4.347 -19.282 1.00 95.00 278 HIS A N 1
ATOM 2106 C CA . HIS A 1 278 ? -1.354 -4.018 -18.795 1.00 95.00 278 HIS A CA 1
ATOM 2107 C C . HIS A 1 278 ? -1.232 -4.345 -17.313 1.00 95.00 278 HIS A C 1
ATOM 2109 O O . HIS A 1 278 ? -2.178 -4.107 -16.565 1.00 95.00 278 HIS A O 1
ATOM 2115 N N . VAL A 1 279 ? -0.076 -4.846 -16.869 1.00 97.06 279 VAL A N 1
ATOM 2116 C CA . VAL A 1 279 ? 0.214 -4.932 -15.427 1.00 97.06 279 VAL A CA 1
ATOM 2117 C C . VAL A 1 279 ? 0.341 -3.531 -14.836 1.00 97.06 279 VAL A C 1
ATOM 2119 O O . VAL A 1 279 ? -0.277 -3.238 -13.815 1.00 97.06 279 VAL A O 1
ATOM 2122 N N . PHE A 1 280 ? 1.086 -2.649 -15.503 1.00 95.88 280 PHE A N 1
ATOM 2123 C CA . PHE A 1 280 ? 1.379 -1.305 -15.019 1.00 95.88 280 PHE A CA 1
ATOM 2124 C C . PHE A 1 280 ? 0.512 -0.245 -15.697 1.00 95.88 280 PHE A C 1
ATOM 2126 O O . PHE A 1 280 ? 0.418 -0.164 -16.924 1.00 95.88 280 PHE A O 1
ATOM 2133 N N . TRP A 1 281 ? -0.118 0.597 -14.879 1.00 94.62 281 TRP A N 1
ATOM 2134 C CA . TRP A 1 281 ? -0.802 1.784 -15.365 1.00 94.62 281 TRP A CA 1
ATOM 2135 C C . TRP A 1 281 ? 0.197 2.859 -15.758 1.00 94.62 281 TRP A C 1
ATOM 2137 O O . TRP A 1 281 ? 0.152 3.340 -16.882 1.00 94.62 281 TRP A O 1
ATOM 2147 N N . ASP A 1 282 ? 1.099 3.207 -14.847 1.00 92.50 282 ASP A N 1
ATOM 2148 C CA . ASP A 1 282 ? 2.127 4.220 -15.049 1.00 92.50 282 ASP A CA 1
ATOM 2149 C C . ASP A 1 282 ? 3.514 3.669 -14.686 1.00 92.50 282 ASP A C 1
ATOM 2151 O O . ASP A 1 282 ? 3.699 2.467 -14.493 1.00 92.50 282 ASP A O 1
ATOM 2155 N N . ALA A 1 283 ? 4.499 4.559 -14.609 1.00 91.06 283 ALA A N 1
ATOM 2156 C CA . ALA A 1 283 ? 5.884 4.261 -14.272 1.00 91.06 283 ALA A CA 1
ATOM 2157 C C . ALA A 1 283 ? 6.102 3.477 -12.956 1.00 91.06 283 ALA A C 1
ATOM 2159 O O . ALA A 1 283 ? 7.155 2.858 -12.781 1.00 91.06 283 ALA A O 1
ATOM 2160 N N . TYR A 1 284 ? 5.133 3.497 -12.040 1.00 92.38 284 TYR A N 1
ATOM 2161 C CA . TYR A 1 284 ? 5.255 2.945 -10.691 1.00 92.38 284 TYR A CA 1
ATOM 2162 C C . TYR A 1 284 ? 4.107 2.001 -10.328 1.00 92.38 284 TYR A C 1
ATOM 2164 O O . TYR A 1 284 ? 4.321 1.017 -9.620 1.00 92.38 284 TYR A O 1
ATOM 2172 N N . HIS A 1 285 ? 2.889 2.312 -10.767 1.00 95.38 285 HIS A N 1
ATOM 2173 C CA . HIS A 1 285 ? 1.678 1.771 -10.170 1.00 95.38 285 HIS A CA 1
ATOM 2174 C C . HIS A 1 285 ? 0.990 0.725 -11.051 1.00 95.38 285 HIS A C 1
ATOM 2176 O O . HIS A 1 285 ? 0.951 0.871 -12.279 1.00 95.38 285 HIS A O 1
ATOM 2182 N N . PRO A 1 286 ? 0.373 -0.307 -10.447 1.00 97.00 286 PRO A N 1
ATOM 2183 C CA . PRO A 1 286 ? -0.422 -1.274 -11.187 1.00 97.00 286 PRO A CA 1
ATOM 2184 C C . PRO A 1 286 ? -1.684 -0.662 -11.814 1.00 97.00 286 PRO A C 1
ATOM 2186 O O . PRO A 1 286 ? -2.267 0.307 -11.313 1.00 97.00 286 PRO A O 1
ATOM 2189 N N . SER A 1 287 ? -2.145 -1.271 -12.902 1.00 97.38 287 SER A N 1
ATOM 2190 C CA . SER A 1 287 ? -3.464 -0.999 -13.477 1.00 97.38 287 SER A CA 1
ATOM 2191 C C . SER A 1 287 ? -4.589 -1.538 -12.597 1.00 97.38 287 SER A C 1
ATOM 2193 O O . SER A 1 287 ? -4.383 -2.389 -11.731 1.00 97.38 287 SER A O 1
ATOM 2195 N N . GLU A 1 288 ? -5.815 -1.089 -12.849 1.00 97.31 288 GLU A N 1
ATOM 2196 C CA . GLU A 1 288 ? -6.997 -1.674 -12.220 1.00 97.31 288 GLU A CA 1
ATOM 2197 C C . GLU A 1 288 ? -7.117 -3.175 -12.537 1.00 97.31 288 GLU A C 1
ATOM 2199 O O . GLU A 1 288 ? -7.498 -3.956 -11.668 1.00 97.31 288 GLU A O 1
ATOM 2204 N N . ALA A 1 289 ? -6.744 -3.601 -13.750 1.00 98.06 289 ALA A N 1
ATOM 2205 C CA . ALA A 1 289 ? -6.770 -5.011 -14.133 1.00 98.06 289 ALA A CA 1
ATOM 2206 C C . ALA A 1 289 ? -5.825 -5.849 -13.257 1.00 98.06 289 ALA A C 1
ATOM 2208 O O . ALA A 1 289 ? -6.209 -6.916 -12.777 1.00 98.06 289 ALA A O 1
ATOM 2209 N N . ALA A 1 290 ? -4.625 -5.333 -12.982 1.00 98.19 290 ALA A N 1
ATOM 2210 C CA . ALA A 1 290 ? -3.710 -5.940 -12.026 1.00 98.19 290 ALA A CA 1
ATOM 2211 C C . ALA A 1 290 ? -4.277 -5.901 -10.598 1.00 98.19 290 ALA A C 1
ATOM 2213 O O . ALA A 1 290 ? -4.298 -6.929 -9.921 1.00 98.19 290 ALA A O 1
ATOM 2214 N N . ASN A 1 291 ? -4.810 -4.757 -10.155 1.00 98.44 291 ASN A N 1
ATOM 2215 C CA . ASN A 1 291 ? -5.378 -4.604 -8.812 1.00 98.44 291 ASN A CA 1
ATOM 2216 C C . ASN A 1 291 ? -6.524 -5.588 -8.536 1.00 98.44 291 ASN A C 1
ATOM 2218 O O . ASN A 1 291 ? -6.614 -6.088 -7.420 1.00 98.44 291 ASN A O 1
ATOM 2222 N N . LEU A 1 292 ? -7.359 -5.915 -9.528 1.00 98.19 292 LEU A N 1
ATOM 2223 C CA . LEU A 1 292 ? -8.419 -6.927 -9.405 1.00 98.19 292 LEU A CA 1
ATOM 2224 C C . LEU A 1 292 ? -7.860 -8.321 -9.104 1.00 98.19 292 LEU A C 1
ATOM 2226 O O . LEU A 1 292 ? -8.381 -9.028 -8.242 1.00 98.19 292 LEU A O 1
ATOM 2230 N N . ILE A 1 293 ? -6.780 -8.710 -9.784 1.00 98.00 293 ILE A N 1
ATOM 2231 C CA . ILE A 1 293 ? -6.122 -10.004 -9.566 1.00 98.00 293 ILE A CA 1
ATOM 2232 C C . ILE A 1 293 ? -5.483 -10.037 -8.175 1.00 98.00 293 ILE A C 1
ATOM 2234 O O . ILE A 1 293 ? -5.686 -10.993 -7.427 1.00 98.00 293 ILE A O 1
ATOM 2238 N N . LEU A 1 294 ? -4.747 -8.980 -7.821 1.00 98.00 294 LEU A N 1
ATOM 2239 C CA . LEU A 1 294 ? -4.070 -8.856 -6.531 1.00 98.00 294 LEU A CA 1
ATOM 2240 C C . LEU A 1 294 ? -5.078 -8.868 -5.374 1.00 98.00 294 LEU A C 1
ATOM 2242 O O . LEU A 1 294 ? -4.927 -9.652 -4.442 1.00 98.00 294 LEU A O 1
ATOM 2246 N N . ALA A 1 295 ? -6.144 -8.068 -5.458 1.00 98.25 295 ALA A N 1
ATOM 2247 C CA . ALA A 1 295 ? -7.191 -8.009 -4.440 1.00 98.25 295 ALA A CA 1
ATOM 2248 C C . ALA A 1 295 ? -7.865 -9.370 -4.233 1.00 98.25 295 ALA A C 1
ATOM 2250 O O . ALA A 1 295 ? -8.051 -9.784 -3.091 1.00 98.25 295 ALA A O 1
ATOM 2251 N N . LYS A 1 296 ? -8.157 -10.107 -5.313 1.00 97.88 296 LYS A N 1
ATOM 2252 C CA . LYS A 1 296 ? -8.726 -11.457 -5.218 1.00 97.88 296 LYS A CA 1
ATOM 2253 C C . LYS A 1 296 ? -7.812 -12.419 -4.454 1.00 97.88 296 LYS A C 1
ATOM 2255 O O . LYS A 1 296 ? -8.291 -13.183 -3.623 1.00 97.88 296 LYS A O 1
ATOM 2260 N N . GLN A 1 297 ? -6.503 -12.370 -4.702 1.00 97.62 297 GLN A N 1
ATOM 2261 C CA . GLN A 1 297 ? -5.548 -13.201 -3.962 1.00 97.62 297 GLN A CA 1
ATOM 2262 C C . GLN A 1 297 ? -5.448 -12.801 -2.486 1.00 97.62 297 GLN A C 1
ATOM 2264 O O . GLN A 1 297 ? -5.300 -13.665 -1.633 1.00 97.62 297 GLN A O 1
ATOM 2269 N N . LEU A 1 298 ? -5.577 -11.517 -2.150 1.00 98.12 298 LEU A N 1
ATOM 2270 C CA . LEU A 1 298 ? -5.598 -11.090 -0.746 1.00 98.12 298 LEU A CA 1
ATOM 2271 C C . LEU A 1 298 ? -6.895 -11.500 -0.030 1.00 98.12 298 LEU A C 1
ATOM 2273 O O . LEU A 1 298 ? -6.869 -11.846 1.150 1.00 98.12 298 LEU A O 1
ATOM 2277 N N . LEU A 1 299 ? -8.027 -11.475 -0.734 1.00 98.31 299 LEU A N 1
ATOM 2278 C CA . LEU A 1 299 ? -9.332 -11.854 -0.191 1.00 98.31 299 LEU A CA 1
ATOM 2279 C C . LEU A 1 299 ? -9.449 -13.355 0.059 1.00 98.31 299 LEU A C 1
ATOM 2281 O O . LEU A 1 299 ? -9.895 -13.741 1.137 1.00 98.31 299 LEU A O 1
ATOM 2285 N N . ASP A 1 300 ? -9.039 -14.165 -0.920 1.00 97.25 300 ASP A N 1
ATOM 2286 C CA . ASP A 1 300 ? -9.380 -15.590 -0.989 1.00 97.25 300 ASP A CA 1
ATOM 2287 C C . ASP A 1 300 ? -8.163 -16.513 -1.190 1.00 97.25 300 ASP A C 1
ATOM 2289 O O . ASP A 1 300 ? -8.318 -17.733 -1.236 1.00 97.25 300 ASP A O 1
ATOM 2293 N N . GLY A 1 301 ? -6.960 -15.956 -1.354 1.00 94.69 301 GLY A N 1
ATOM 2294 C CA . GLY A 1 301 ? -5.738 -16.721 -1.599 1.00 94.69 301 GLY A CA 1
ATOM 2295 C C . GLY A 1 301 ? -5.230 -17.472 -0.370 1.00 94.69 301 GLY A C 1
ATOM 2296 O O . GLY A 1 301 ? -5.757 -17.348 0.738 1.00 94.69 301 GLY A O 1
ATOM 2297 N N . ASP A 1 302 ? -4.196 -18.279 -0.594 1.00 94.56 302 ASP A N 1
ATOM 2298 C CA . ASP A 1 302 ? -3.555 -19.075 0.447 1.00 94.56 302 ASP A CA 1
ATOM 2299 C C . ASP A 1 302 ? -2.429 -18.313 1.176 1.00 94.56 302 ASP A C 1
ATOM 2301 O O . ASP A 1 302 ? -2.067 -17.172 0.857 1.00 94.56 302 ASP A O 1
ATOM 2305 N N . ASN A 1 303 ? -1.830 -18.999 2.150 1.00 94.75 303 ASN A N 1
ATOM 2306 C CA . ASN A 1 303 ? -0.791 -18.458 3.022 1.00 94.75 303 ASN A CA 1
ATOM 2307 C C . ASN A 1 303 ? 0.526 -18.108 2.312 1.00 94.75 303 ASN A C 1
ATOM 2309 O O . ASN A 1 303 ? 1.410 -17.531 2.943 1.00 94.75 303 ASN A O 1
ATOM 2313 N N . ARG A 1 304 ? 0.682 -18.414 1.018 1.00 94.38 304 ARG A N 1
ATOM 2314 C CA . ARG A 1 304 ? 1.810 -17.920 0.221 1.00 94.38 304 ARG A CA 1
ATOM 2315 C C . ARG A 1 304 ? 1.731 -16.407 0.028 1.00 94.38 304 ARG A C 1
ATOM 2317 O O . ARG A 1 304 ? 2.760 -15.730 0.014 1.00 94.38 304 ARG A O 1
ATOM 2324 N N . TYR A 1 305 ? 0.516 -15.891 -0.139 1.00 94.38 305 TYR A N 1
ATOM 2325 C CA . TYR A 1 305 ? 0.272 -14.508 -0.539 1.00 94.38 305 TYR A CA 1
ATOM 2326 C C . TYR A 1 305 ? -0.377 -13.661 0.550 1.00 94.38 305 TYR A C 1
ATOM 2328 O O . TYR A 1 305 ? -0.189 -12.444 0.572 1.00 94.38 305 TYR A O 1
ATOM 2336 N N . VAL A 1 306 ? -1.108 -14.289 1.467 1.00 97.44 306 VAL A N 1
ATOM 2337 C CA . VAL A 1 306 ? -1.758 -13.603 2.578 1.00 97.44 306 VAL A CA 1
ATOM 2338 C C . VAL A 1 306 ? -1.744 -14.502 3.811 1.00 97.44 306 VAL A C 1
ATOM 2340 O O . VAL A 1 306 ? -2.336 -15.572 3.820 1.00 97.44 306 VAL A O 1
ATOM 2343 N N . SER A 1 307 ? -1.004 -14.112 4.847 1.00 97.56 307 SER A N 1
ATOM 2344 C CA . SER A 1 307 ? -0.710 -14.996 5.986 1.00 97.56 307 SER A CA 1
ATOM 2345 C C . SER A 1 307 ? -0.839 -14.265 7.322 1.00 97.56 307 SER A C 1
ATOM 2347 O O . SER A 1 307 ? -0.464 -13.094 7.375 1.00 97.56 307 SER A O 1
ATOM 2349 N N . PRO A 1 308 ? -1.282 -14.922 8.409 1.00 96.94 308 PRO A N 1
ATOM 2350 C CA . PRO A 1 308 ? -1.517 -16.370 8.531 1.00 96.94 308 PRO A CA 1
ATOM 2351 C C . PRO A 1 308 ? -2.869 -16.865 7.988 1.00 96.94 308 PRO A C 1
ATOM 2353 O O . PRO A 1 308 ? -3.103 -18.073 7.966 1.00 96.94 308 PRO A O 1
ATOM 2356 N N . PHE A 1 309 ? -3.740 -15.952 7.567 1.00 96.56 309 PHE A N 1
ATOM 2357 C CA . PHE A 1 309 ? -5.035 -16.223 6.949 1.00 96.56 309 PHE A CA 1
ATOM 2358 C C . PHE A 1 309 ? -5.428 -15.052 6.041 1.00 96.56 309 PHE A C 1
ATOM 2360 O O . PHE A 1 309 ? -4.870 -13.959 6.159 1.00 96.56 309 PHE A O 1
ATOM 2367 N N . ASN A 1 310 ? -6.388 -15.266 5.143 1.00 98.12 310 ASN A N 1
ATOM 2368 C CA . ASN A 1 310 ? -6.794 -14.271 4.153 1.00 98.12 310 ASN A CA 1
ATOM 2369 C C . ASN A 1 310 ? -7.685 -13.156 4.725 1.00 98.12 310 ASN A C 1
ATOM 2371 O O . ASN A 1 310 ? -8.146 -13.199 5.869 1.00 98.12 310 ASN A O 1
ATOM 2375 N N . VAL A 1 311 ? -7.934 -12.118 3.921 1.00 98.25 311 VAL A N 1
ATOM 2376 C CA . VAL A 1 311 ? -8.663 -10.926 4.379 1.00 98.25 311 VAL A CA 1
ATOM 2377 C C . VAL A 1 311 ? -10.122 -11.238 4.741 1.00 98.25 311 VAL A C 1
ATOM 2379 O O . VAL A 1 311 ? -10.651 -10.629 5.674 1.00 98.25 311 VAL A O 1
ATOM 2382 N N . ARG A 1 312 ? -10.780 -12.206 4.083 1.00 98.00 312 ARG A N 1
ATOM 2383 C CA . ARG A 1 312 ? -12.138 -12.622 4.482 1.00 98.00 312 ARG A CA 1
ATOM 2384 C C . ARG A 1 312 ? -12.144 -13.313 5.843 1.00 98.00 312 ARG A C 1
ATOM 2386 O O . ARG A 1 312 ? -13.006 -13.016 6.666 1.00 98.00 312 ARG A O 1
ATOM 2393 N N . GLN A 1 313 ? -11.164 -14.176 6.105 1.00 98.19 313 GLN A N 1
ATOM 2394 C CA . GLN A 1 313 ? -10.987 -14.815 7.410 1.00 98.19 313 GLN A CA 1
ATOM 2395 C C . GLN A 1 313 ? -10.711 -13.777 8.506 1.00 98.19 313 GLN A C 1
ATOM 2397 O O . GLN A 1 313 ? -11.358 -13.820 9.547 1.00 98.19 313 GLN A O 1
ATOM 2402 N N . LEU A 1 314 ? -9.846 -12.787 8.245 1.00 98.06 314 LEU A N 1
ATOM 2403 C CA . LEU A 1 314 ? -9.602 -11.665 9.163 1.00 98.06 314 LEU A CA 1
ATOM 2404 C C . LEU A 1 314 ? -10.880 -10.862 9.448 1.00 98.06 314 LEU A C 1
ATOM 2406 O O . LEU A 1 314 ? -11.141 -10.472 10.587 1.00 98.06 314 LEU A O 1
ATOM 2410 N N . SER A 1 315 ? -11.671 -10.589 8.407 1.00 96.94 315 SER A N 1
ATOM 2411 C CA . SER A 1 315 ? -12.925 -9.844 8.524 1.00 96.94 315 SER A CA 1
ATOM 2412 C C . SER A 1 315 ? -13.918 -10.544 9.456 1.00 96.94 315 SER A C 1
ATOM 2414 O O . SER A 1 315 ? -14.571 -9.861 10.246 1.00 96.94 315 SER A O 1
ATOM 2416 N N . ALA A 1 316 ? -13.961 -11.878 9.426 1.00 96.00 316 ALA A N 1
ATOM 2417 C CA . ALA A 1 316 ? -14.896 -12.704 10.187 1.00 96.00 316 ALA A CA 1
ATOM 2418 C C . ALA A 1 316 ? -14.572 -12.880 11.688 1.00 96.00 316 ALA A C 1
ATOM 2420 O O . ALA A 1 316 ? -15.426 -13.402 12.406 1.00 96.00 316 ALA A O 1
ATOM 2421 N N . LEU A 1 317 ? -13.383 -12.472 12.159 1.00 93.44 317 LEU A N 1
ATOM 2422 C CA . LEU A 1 317 ? -12.995 -12.522 13.585 1.00 93.44 317 LEU A CA 1
ATOM 2423 C C . LEU A 1 317 ? -13.822 -11.573 14.468 1.00 93.44 317 LEU A C 1
ATOM 2425 O O . LEU A 1 317 ? -14.067 -11.909 15.644 1.00 93.44 317 LEU A O 1
#

Organism: Arachis hypogaea (NCBI:txid3818)

Nearest PDB structures (foldseek):
  8a26-assembly1_A  TM=8.224E-01  e=4.709E-10  Legionella pneumophila str. Corby
  8a25-assembly1_A  TM=8.194E-01  e=7.161E-10  Legionella pneumophila str. Corby
  8a24-assembly1_A  TM=7.955E-01  e=2.234E-09  Legionella pneumophila str. Corby
  6uqv-assembly1_A  TM=7.833E-01  e=2.175E-08  Pseudomonas aeruginosa PAO1
  6ur0-assembly2_B  TM=7.671E-01  e=1.269E-08  Pseudomonas aeruginosa PAO1

Foldseek 3Di:
DFQAQQVAVVVPRDHPPHQANYDFLQQLLLVVLPQPDDADELPDPPCADCSCLSHHDLDFPQEALDPCFNVVDPPGDHLVNSLVSVVVSLVRLCVRPNPVVSLCCQQQADEAEAEHHLRCCDRECPDPPPNPVVCVVAPLVRSLVVSLVSVLVSVVSVVVSNHAHYEHEQHAQQQQFLQNCLVVVHDQPDGDPVSNVSSVVSRVSVVVSQVVCPVVRPRHDYKYQHNHVLLVCCQVVVVVLVADHSRFAQWAAPGRDSRQLHDFRGPPIHGHPPQLRYQHNGNGHGYPNVSNSSSCCQAPNDCVGMPPDHPVVSSND

Secondary structure (DSSP, 8-state):
---TTTT-GGGTT---S-SSSS--HHHHHHHHTT-SSPPEETTSTT-SGGGGGG-EE---TT--SSTTTTTTSTT---HHHHHHHHHHHHHHHHHHH-HHHHHHIIIII--EEE---HHHIIIIIT-TTTTHHHHHHS-HHHHHHHHHHHHHHHHHHHHHTT--EEEEE----GGGSHHHHHHTT--TT---HHHHHHHHHHHHHHHHHHHHHHHHSTT-EEEEE-HHHHHHHHHHTGGGGT-SEEEEESEETTTTSGGGGTSPP-TT-EE-TTGGGEEESSSS-B-HHHHHHHHHHHHH--TTTEESS-HHHHHT-

Radius of gyration: 19.01 Å; Cα contacts (8 Å, |Δi|>4): 609; chains: 1; bounding box: 49×38×50 Å

InterPro domains:
  IPR001087 GDSL lipase/esterase [PF00657] (12-297)
  IPR035669 GDSL lipase/esterase-like, plant [cd01837] (3-302)
  IPR036514 SGNH hydrolase superfamily [G3DSA:3.40.50.1110] (2-301)
  IPR051058 GDSL Esterase/Lipase Enzyme [PTHR45648] (2-314)